Protein AF-X1H4V3-F1 (afdb_monomer)

Secondary structure (DSSP, 8-state):
------EE--S-TTTHHHHHHHHHHHHS---EE--TTS--SSEE-SSSGGGS-HHHHHHHHHHHHHS-SSEEEEEESSEEEEEEE-TTSEEEEEEEEE-HHHHHHHHHHH-TT---------S-SS-SSHHHHHHHHHHHHHHHHHHHHHHHHHHHHTS--EEEEEESSHHHHHTT-S--SEE-TTHHHHHHHHHHHHHHHHS--

Structure (mmCIF, N/CA/C/O backbone):
data_AF-X1H4V3-F1
#
_entry.id   AF-X1H4V3-F1
#
loop_
_atom_site.group_PDB
_atom_site.id
_atom_site.type_symbol
_atom_site.label_atom_id
_atom_site.label_alt_id
_atom_site.label_comp_id
_atom_site.label_asym_id
_atom_site.label_entity_id
_atom_site.label_seq_id
_atom_site.pdbx_PDB_ins_code
_atom_site.Cartn_x
_atom_site.Cartn_y
_atom_site.Cartn_z
_atom_site.occupancy
_atom_site.B_iso_or_equiv
_atom_site.auth_seq_id
_atom_site.auth_comp_id
_atom_site.auth_asym_id
_atom_site.auth_atom_id
_atom_site.pdbx_PDB_model_num
ATOM 1 N N . PRO A 1 1 ? -27.382 17.908 1.097 1.00 53.34 1 PRO A N 1
ATOM 2 C CA . PRO A 1 1 ? -27.072 17.020 2.244 1.00 53.34 1 PRO A CA 1
ATOM 3 C C . PRO A 1 1 ? -26.211 17.756 3.282 1.00 53.34 1 PRO A C 1
ATOM 5 O O . PRO A 1 1 ? -25.171 18.292 2.913 1.00 53.34 1 PRO A O 1
ATOM 8 N N . SER A 1 2 ? -26.652 17.824 4.541 1.00 80.06 2 SER A N 1
ATOM 9 C CA . SER A 1 2 ? -25.813 18.296 5.652 1.00 80.06 2 SER A CA 1
ATOM 10 C C . SER A 1 2 ? -24.746 17.245 5.959 1.00 80.06 2 SER A C 1
ATOM 12 O O . SER A 1 2 ? -25.063 16.059 6.039 1.00 80.06 2 SER A O 1
ATOM 14 N N . MET A 1 3 ? -23.482 17.653 6.085 1.00 81.19 3 MET A N 1
ATOM 15 C CA . MET A 1 3 ? -22.440 16.753 6.583 1.00 81.19 3 MET A CA 1
ATOM 16 C C . MET A 1 3 ? -22.626 16.579 8.094 1.00 81.19 3 MET A C 1
ATOM 18 O O . MET A 1 3 ? -22.838 17.559 8.796 1.00 81.19 3 MET A O 1
ATOM 22 N N . GLU A 1 4 ? -22.575 15.341 8.587 1.00 85.75 4 GLU A N 1
ATOM 23 C CA . GLU A 1 4 ? -22.766 15.027 10.017 1.00 85.75 4 GLU A CA 1
ATOM 24 C C . GLU A 1 4 ? -21.457 14.642 10.718 1.00 85.75 4 GLU A C 1
ATOM 26 O O . GLU A 1 4 ? -21.367 14.683 11.941 1.00 85.75 4 GLU A O 1
ATOM 31 N N . MET A 1 5 ? -20.440 14.234 9.954 1.00 90.69 5 MET A N 1
ATOM 32 C CA . MET A 1 5 ? -19.159 13.775 10.481 1.00 90.69 5 MET A CA 1
ATOM 33 C C . MET A 1 5 ? -18.050 14.026 9.461 1.00 90.69 5 MET A C 1
ATOM 35 O O . MET A 1 5 ? -18.241 13.811 8.262 1.00 90.69 5 MET A O 1
ATOM 39 N N . ALA A 1 6 ? -16.881 14.418 9.960 1.00 93.19 6 ALA A N 1
ATOM 40 C CA . ALA A 1 6 ? -15.636 14.459 9.212 1.00 93.19 6 ALA A CA 1
ATOM 41 C C . ALA A 1 6 ? -14.643 13.466 9.833 1.00 93.19 6 ALA A C 1
ATOM 43 O O . ALA A 1 6 ? -14.615 13.274 11.048 1.00 93.19 6 ALA A O 1
ATOM 44 N N . ILE A 1 7 ? -13.842 12.812 8.998 1.00 95.75 7 ILE A N 1
ATOM 45 C CA . ILE A 1 7 ? -12.790 11.888 9.427 1.00 95.75 7 ILE A CA 1
ATOM 46 C C . ILE A 1 7 ? -11.533 12.167 8.605 1.00 95.75 7 ILE A C 1
ATOM 48 O O . ILE A 1 7 ? -11.621 12.411 7.401 1.00 95.75 7 ILE A O 1
ATOM 52 N N . LEU A 1 8 ? -10.375 12.151 9.256 1.00 94.06 8 LEU A N 1
ATOM 53 C CA . LEU A 1 8 ? -9.085 12.475 8.664 1.00 94.06 8 LEU A CA 1
ATOM 54 C C . LEU A 1 8 ? -8.094 11.340 8.923 1.00 94.06 8 LEU A C 1
ATOM 56 O O . LEU A 1 8 ? -7.959 10.860 10.044 1.00 94.06 8 LEU A O 1
ATOM 60 N N . CYS A 1 9 ? -7.361 10.950 7.885 1.00 93.56 9 CYS A N 1
ATOM 61 C CA . CYS A 1 9 ? -6.213 10.057 7.973 1.00 93.56 9 CYS A CA 1
ATOM 62 C C . CYS A 1 9 ? -4.998 10.799 7.421 1.00 93.56 9 CYS A C 1
ATOM 64 O O . CYS A 1 9 ? -5.062 11.335 6.316 1.00 93.56 9 CYS A O 1
ATOM 66 N N . SER A 1 10 ? -3.912 10.869 8.191 1.00 90.75 10 SER A N 1
ATOM 67 C CA . SER A 1 10 ? -2.718 11.626 7.813 1.00 90.75 10 SER A CA 1
ATOM 68 C C . SER A 1 10 ? -1.456 10.954 8.334 1.00 90.75 10 SER A C 1
ATOM 70 O O . SER A 1 10 ? -1.370 10.601 9.507 1.00 90.75 10 SER A O 1
ATOM 72 N N . VAL A 1 11 ? -0.457 10.855 7.460 1.00 88.88 11 VAL A N 1
ATOM 73 C CA . VAL A 1 11 ? 0.917 10.433 7.778 1.00 88.88 11 VAL A CA 1
ATOM 74 C C . VAL A 1 11 ? 1.876 11.630 7.882 1.00 88.88 11 VAL A C 1
ATOM 76 O O . VAL A 1 11 ? 3.088 11.450 7.963 1.00 88.88 11 VAL A O 1
ATOM 79 N N . VAL A 1 12 ? 1.358 12.870 7.871 1.00 90.75 12 VAL A N 1
ATOM 80 C CA . VAL A 1 12 ? 2.155 14.112 7.899 1.00 90.75 12 VAL A CA 1
ATOM 81 C C . VAL A 1 12 ? 1.820 14.931 9.155 1.00 90.75 12 VAL A C 1
ATOM 83 O O . VAL A 1 12 ? 1.003 15.854 9.089 1.00 90.75 12 VAL A O 1
ATOM 86 N N . PRO A 1 13 ? 2.467 14.657 10.310 1.00 87.25 13 PRO A N 1
ATOM 87 C CA . PRO A 1 13 ? 2.082 15.233 11.603 1.00 87.25 13 PRO A CA 1
ATOM 88 C C . PRO A 1 13 ? 2.059 16.762 11.641 1.00 87.25 13 PRO A C 1
ATOM 90 O O . PRO A 1 13 ? 1.218 17.347 12.311 1.00 87.25 13 PRO A O 1
ATOM 93 N N . ARG A 1 14 ? 2.959 17.418 10.898 1.00 91.75 14 ARG A N 1
ATOM 94 C CA . ARG A 1 14 ? 3.058 18.885 10.873 1.00 91.75 14 ARG A CA 1
ATOM 95 C C . ARG A 1 14 ? 1.869 19.570 10.198 1.00 91.75 14 ARG A C 1
ATOM 97 O O . ARG A 1 14 ? 1.596 20.716 10.521 1.00 91.75 14 ARG A O 1
ATOM 104 N N . LEU A 1 15 ? 1.195 18.899 9.261 1.00 92.69 15 LEU A N 1
ATOM 105 C CA . LEU A 1 15 ? 0.061 19.473 8.527 1.00 92.69 15 LEU A CA 1
ATOM 106 C C . LEU A 1 15 ? -1.291 19.054 9.108 1.00 92.69 15 LEU A C 1
ATOM 108 O O . LEU A 1 15 ? -2.284 19.737 8.872 1.00 92.69 15 LEU A O 1
ATOM 112 N N . THR A 1 16 ? -1.340 17.962 9.875 1.00 94.12 16 THR A N 1
ATOM 113 C CA . THR A 1 16 ? -2.589 17.440 10.444 1.00 94.12 16 THR A CA 1
ATOM 114 C C . THR A 1 16 ? -3.373 18.488 11.250 1.00 94.12 16 THR A C 1
ATOM 116 O O . THR A 1 16 ? -4.559 18.628 10.963 1.00 94.12 16 THR A O 1
ATOM 119 N N . PRO A 1 17 ? -2.777 19.274 12.178 1.00 95.12 17 PRO A N 1
ATOM 120 C CA . PRO A 1 17 ? -3.528 20.280 12.936 1.00 95.12 17 PRO A CA 1
ATOM 121 C C . PRO A 1 17 ? -4.135 21.363 12.040 1.00 95.12 17 PRO A C 1
ATOM 123 O O . PRO A 1 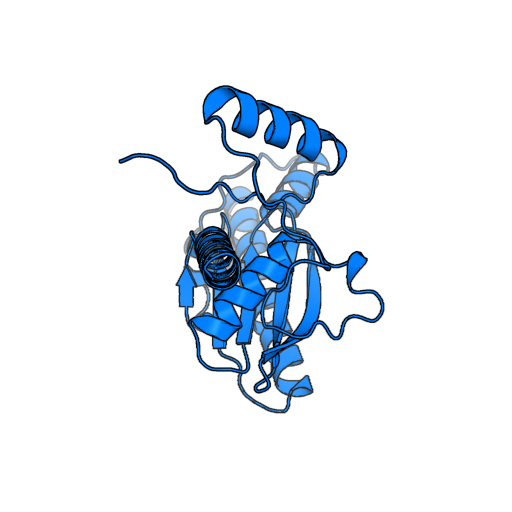17 ? -5.316 21.665 12.161 1.00 95.12 17 PRO A O 1
ATOM 126 N N . THR A 1 18 ? -3.362 21.874 11.077 1.00 96.50 18 THR A N 1
ATOM 127 C CA . THR A 1 18 ? -3.819 22.902 10.130 1.00 96.50 18 THR A CA 1
ATOM 128 C C . THR A 1 18 ? -4.991 22.415 9.281 1.00 96.50 18 THR A C 1
ATOM 130 O O . THR A 1 18 ? -5.957 23.146 9.077 1.00 96.50 18 THR A O 1
ATOM 133 N N . VAL A 1 19 ? -4.936 21.169 8.798 1.00 95.56 19 VAL A N 1
ATOM 134 C CA . VAL A 1 19 ? -6.043 20.576 8.035 1.00 95.56 19 VAL A CA 1
ATOM 135 C C . VAL A 1 19 ? -7.261 20.366 8.933 1.00 95.56 19 VAL A C 1
ATOM 137 O O . VAL A 1 19 ? -8.373 20.685 8.517 1.00 95.56 19 VAL A O 1
ATOM 140 N N . SER A 1 20 ? -7.074 19.883 10.164 1.00 95.31 20 SER A N 1
ATOM 141 C CA . SER A 1 20 ? -8.174 19.707 11.114 1.00 95.31 20 SER A CA 1
ATOM 142 C C . SER A 1 20 ? -8.873 21.025 11.448 1.00 95.31 20 SER A C 1
ATOM 144 O O . SER A 1 20 ? -10.098 21.089 11.397 1.00 95.31 20 SER A O 1
ATOM 146 N N . GLU A 1 21 ? -8.115 22.088 11.720 1.00 96.56 21 GLU A N 1
ATOM 147 C CA . GLU A 1 21 ? -8.655 23.431 11.965 1.00 96.56 21 GLU A CA 1
ATOM 148 C C . GLU A 1 21 ? -9.433 23.959 10.758 1.00 96.56 21 GLU A C 1
ATOM 150 O O . GLU A 1 21 ? -10.535 24.484 10.916 1.00 96.56 21 GLU A O 1
ATOM 155 N N . ALA A 1 22 ? -8.904 23.774 9.544 1.00 96.19 22 ALA A N 1
ATOM 156 C CA . ALA A 1 22 ? -9.591 24.175 8.323 1.00 96.19 22 ALA A CA 1
ATOM 157 C C . ALA A 1 22 ? -10.921 23.426 8.140 1.00 96.19 22 ALA A C 1
ATOM 159 O O . ALA A 1 22 ? -11.931 24.044 7.810 1.00 96.19 22 ALA A O 1
ATOM 160 N N . VAL A 1 23 ? -10.949 22.114 8.395 1.00 94.69 23 VAL A N 1
ATOM 161 C CA . VAL A 1 23 ? -12.180 21.309 8.340 1.00 94.69 23 VAL A CA 1
ATOM 162 C C . VAL A 1 23 ? -13.205 21.814 9.355 1.00 94.69 23 VAL A C 1
ATOM 164 O O . VAL A 1 23 ? -14.355 22.053 8.981 1.00 94.69 23 VAL A O 1
ATOM 167 N N . THR A 1 24 ? -12.789 22.056 10.600 1.00 95.38 24 THR A N 1
ATOM 168 C CA . THR A 1 24 ? -13.659 22.618 11.641 1.00 95.38 24 THR A CA 1
ATOM 169 C C . THR A 1 24 ? -14.190 23.994 11.247 1.00 95.38 24 THR A C 1
ATOM 171 O O . THR A 1 24 ? -15.379 24.255 11.403 1.00 95.38 24 THR A O 1
ATOM 174 N N . HIS A 1 25 ? -13.349 24.869 10.693 1.00 95.81 25 HIS A N 1
ATOM 175 C CA . HIS A 1 25 ? -13.747 26.221 10.303 1.00 95.81 25 HIS A CA 1
ATOM 176 C C . HIS A 1 25 ? -14.718 26.240 9.112 1.00 95.81 25 HIS A C 1
ATOM 178 O O . HIS A 1 25 ? -15.671 27.013 9.107 1.00 95.81 25 HIS A O 1
ATOM 184 N N . ILE A 1 26 ? -14.492 25.384 8.111 1.00 94.50 26 ILE A N 1
ATOM 185 C CA . ILE A 1 26 ? -15.287 25.347 6.874 1.00 94.50 26 ILE A CA 1
ATOM 186 C C . ILE A 1 26 ? -16.611 24.602 7.080 1.00 94.50 26 ILE A C 1
ATOM 188 O O . ILE A 1 26 ? -17.636 25.014 6.540 1.00 94.50 26 ILE A O 1
ATOM 192 N N . LEU A 1 27 ? -16.593 23.491 7.822 1.00 92.44 27 LEU A N 1
ATOM 193 C CA . LEU A 1 27 ? -17.753 22.605 7.966 1.00 92.44 27 LEU A CA 1
ATOM 194 C C . LEU A 1 27 ? -18.489 22.772 9.298 1.00 92.44 27 LEU A C 1
ATOM 196 O O . LEU A 1 27 ? -19.609 22.282 9.421 1.00 92.44 27 LEU A O 1
ATOM 200 N N . GLY A 1 28 ? -17.880 23.417 10.297 1.00 93.06 28 GLY A N 1
ATOM 201 C CA . GLY A 1 28 ? -18.407 23.458 11.664 1.00 93.06 28 GLY A CA 1
ATOM 202 C C . GLY A 1 28 ? -18.347 22.105 12.382 1.00 93.06 28 GLY A C 1
ATOM 203 O O . GLY A 1 28 ? -19.073 21.901 13.351 1.00 93.06 28 GLY A O 1
ATOM 204 N N . ILE A 1 29 ? -17.528 21.165 11.894 1.00 92.75 29 ILE A N 1
ATOM 205 C CA . ILE A 1 29 ? -17.432 19.786 12.394 1.00 92.75 29 ILE A CA 1
ATOM 206 C C . ILE A 1 29 ? -15.982 19.495 12.752 1.00 92.75 29 ILE A C 1
ATOM 208 O O . ILE A 1 29 ? -15.109 19.586 11.891 1.00 92.75 29 ILE A O 1
ATOM 212 N N . GLU A 1 30 ? -15.738 19.083 13.993 1.00 93.12 30 GLU A N 1
ATOM 213 C CA . GLU A 1 30 ? -14.422 18.601 14.405 1.00 93.12 30 GLU A CA 1
ATOM 214 C C . GLU A 1 30 ? -14.144 17.226 13.767 1.00 93.12 30 GLU A C 1
ATOM 216 O O . GLU A 1 30 ? -14.922 16.284 13.970 1.00 93.12 30 GLU A O 1
ATOM 221 N N . PRO A 1 31 ? -13.078 17.077 12.959 1.00 94.75 31 PRO A N 1
ATOM 222 C CA . PRO A 1 31 ? -12.790 15.808 12.317 1.00 94.75 31 PRO A CA 1
ATOM 223 C C . PRO A 1 31 ? -12.223 14.793 13.307 1.00 94.75 31 PRO A C 1
ATOM 225 O O . PRO A 1 31 ? -11.284 15.073 14.051 1.00 94.75 31 PRO A O 1
ATOM 228 N N . LEU A 1 32 ? -12.707 13.555 13.224 1.00 94.12 32 LEU A N 1
ATOM 229 C CA . LEU A 1 32 ? -12.050 12.422 13.864 1.00 94.12 32 LEU A CA 1
ATOM 230 C C . LEU A 1 32 ? -10.713 12.150 13.160 1.00 94.12 32 LEU A C 1
ATOM 232 O O . LEU A 1 32 ? -10.695 11.680 12.023 1.00 94.12 32 LEU A O 1
ATOM 236 N N . VAL A 1 33 ? -9.591 12.405 13.831 1.00 94.88 33 VAL A N 1
ATOM 237 C CA . VAL A 1 33 ? -8.260 12.058 13.312 1.00 94.88 33 VAL A CA 1
ATOM 238 C C . VAL A 1 33 ? -7.930 10.611 13.671 1.00 94.88 33 VAL A C 1
ATOM 240 O O . VAL A 1 33 ? -7.764 10.276 14.844 1.00 94.88 33 VAL A O 1
ATOM 243 N N . VAL A 1 34 ? -7.817 9.752 12.658 1.00 93.81 34 VAL A N 1
ATOM 244 C CA . VAL A 1 34 ? -7.508 8.329 12.834 1.00 93.81 34 VAL A CA 1
ATOM 245 C C . VAL A 1 34 ? -6.073 8.149 13.327 1.00 93.81 34 VAL A C 1
ATOM 247 O O . VAL A 1 34 ? -5.130 8.710 12.773 1.00 93.81 34 VAL A O 1
ATOM 250 N N . ASN A 1 35 ? -5.914 7.336 14.367 1.00 89.06 35 ASN A N 1
ATOM 251 C CA . ASN A 1 35 ? -4.635 6.948 14.963 1.00 89.06 35 ASN A CA 1
ATOM 252 C C . ASN A 1 35 ? -4.757 5.571 15.642 1.00 89.06 35 ASN A C 1
ATOM 254 O O . ASN A 1 35 ? -5.855 5.026 15.734 1.00 89.06 35 ASN A O 1
ATOM 258 N N . HIS A 1 36 ? -3.658 5.029 16.171 1.00 84.88 36 HIS A N 1
ATOM 259 C CA . HIS A 1 36 ? -3.618 3.710 16.822 1.00 84.88 36 HIS A CA 1
ATOM 260 C C . HIS A 1 36 ? -4.576 3.535 18.023 1.00 84.88 36 HIS A C 1
ATOM 262 O O . HIS A 1 36 ? -4.916 2.405 18.353 1.00 84.88 36 HIS A O 1
ATOM 268 N N . ASN A 1 37 ? -5.047 4.620 18.655 1.00 86.94 37 ASN A N 1
ATOM 269 C CA . ASN A 1 37 ? -6.027 4.580 19.754 1.00 86.94 37 ASN A CA 1
ATOM 270 C C . ASN A 1 37 ? -7.484 4.632 19.270 1.00 86.94 37 ASN A C 1
ATOM 272 O O . ASN A 1 37 ? -8.415 4.519 20.068 1.00 86.94 37 ASN A O 1
ATOM 276 N N . THR A 1 38 ? -7.711 4.832 17.971 1.00 89.88 38 THR A N 1
ATOM 277 C CA . THR A 1 38 ? -9.057 4.793 17.395 1.00 89.88 38 THR A CA 1
ATOM 278 C C . THR A 1 38 ? -9.597 3.367 17.489 1.00 89.88 38 THR A C 1
ATOM 280 O O . THR A 1 38 ? -8.901 2.419 17.135 1.00 89.88 38 THR A O 1
ATOM 283 N N . ASP A 1 39 ? -10.849 3.179 17.920 1.00 88.88 39 ASP A N 1
ATOM 284 C CA . ASP A 1 39 ? -11.471 1.850 17.873 1.00 88.88 39 ASP A CA 1
ATOM 285 C C . ASP A 1 39 ? -11.761 1.455 16.421 1.00 88.88 39 ASP A C 1
ATOM 287 O O . ASP A 1 39 ? -12.824 1.734 15.859 1.00 88.88 39 ASP A O 1
ATOM 291 N N . MET A 1 40 ? -10.794 0.771 15.826 1.00 89.31 40 MET A N 1
ATOM 292 C CA . MET A 1 40 ? -10.833 0.296 14.450 1.00 89.31 40 MET A CA 1
ATOM 293 C C . MET A 1 40 ? -11.559 -1.045 14.299 1.00 89.31 40 MET A C 1
ATOM 295 O O . MET A 1 40 ? -11.916 -1.438 13.192 1.00 89.31 40 MET A O 1
ATOM 299 N N . GLY A 1 41 ? -11.845 -1.742 15.405 1.00 88.31 41 GLY A N 1
ATOM 300 C CA . GLY A 1 41 ? -12.489 -3.057 15.377 1.00 88.31 41 GLY A CA 1
ATOM 301 C C . GLY A 1 41 ? -11.611 -4.182 14.822 1.00 88.31 41 GLY A C 1
ATOM 302 O O . GLY A 1 41 ? -12.145 -5.242 14.506 1.00 88.31 41 GLY A O 1
ATOM 303 N N . ILE A 1 42 ? -10.304 -3.941 14.722 1.00 93.06 42 ILE A N 1
ATOM 304 C CA . ILE A 1 42 ? -9.260 -4.925 14.434 1.00 93.06 42 ILE A CA 1
ATOM 305 C C . ILE A 1 42 ? -8.192 -4.823 15.522 1.00 93.06 42 ILE A C 1
ATOM 307 O O . ILE A 1 42 ? -7.994 -3.750 16.099 1.00 93.06 42 ILE A O 1
ATOM 311 N N . LYS A 1 43 ? -7.513 -5.930 15.814 1.00 94.50 43 LYS A N 1
ATOM 312 C CA . LYS A 1 43 ? -6.376 -5.947 16.742 1.00 94.50 43 LYS A CA 1
ATOM 313 C C . LYS A 1 43 ? -5.089 -5.692 15.961 1.00 94.50 43 LYS A C 1
ATOM 315 O O . LYS A 1 43 ? -4.938 -6.222 14.867 1.00 94.50 43 LYS A O 1
ATOM 320 N N . VAL A 1 44 ? -4.176 -4.896 16.507 1.00 96.00 44 VAL A N 1
ATOM 321 C CA . VAL A 1 44 ? -2.879 -4.583 15.884 1.00 96.00 44 VAL A CA 1
ATOM 322 C C . VAL A 1 44 ? -1.797 -5.367 16.619 1.00 96.00 44 VAL A C 1
ATOM 324 O O . VAL A 1 44 ? -1.620 -5.157 17.815 1.00 96.00 44 VAL A O 1
ATOM 327 N N . LEU A 1 45 ? -1.116 -6.284 15.925 1.00 95.56 45 LEU A N 1
ATOM 328 C CA . LEU A 1 45 ? -0.066 -7.146 16.493 1.00 95.56 45 LEU A CA 1
ATOM 329 C C . LEU A 1 45 ? 1.356 -6.635 16.237 1.00 95.56 45 LEU A C 1
ATOM 331 O O . LEU A 1 45 ? 2.319 -7.350 16.483 1.00 95.56 45 LEU A O 1
ATOM 335 N N . TYR A 1 46 ? 1.492 -5.404 15.747 1.00 92.94 46 TYR A N 1
ATOM 336 C CA . TYR A 1 46 ? 2.785 -4.729 15.677 1.00 92.94 46 TYR A CA 1
ATOM 337 C C . TYR A 1 46 ? 3.354 -4.542 17.089 1.00 92.94 46 TYR A C 1
ATOM 339 O O . TYR A 1 46 ? 2.605 -4.139 17.981 1.00 92.94 46 TYR A O 1
ATOM 347 N N . ASP A 1 47 ? 4.661 -4.754 17.274 1.00 93.56 47 ASP A N 1
ATOM 348 C CA . ASP A 1 47 ? 5.330 -4.594 18.579 1.00 93.56 47 ASP A CA 1
ATOM 349 C C . ASP A 1 47 ? 5.059 -3.217 19.197 1.00 93.56 47 ASP A C 1
ATOM 351 O O . ASP A 1 47 ? 4.775 -3.093 20.390 1.00 93.56 47 ASP A O 1
ATOM 355 N N . ASN A 1 48 ? 5.085 -2.179 18.357 1.00 93.38 48 ASN A N 1
ATOM 356 C CA . ASN A 1 48 ? 4.655 -0.837 18.711 1.00 93.38 48 ASN A CA 1
ATOM 357 C C . ASN A 1 48 ? 3.533 -0.363 17.768 1.00 93.38 48 ASN A C 1
ATOM 359 O O . ASN A 1 48 ? 3.812 0.157 16.683 1.00 93.38 48 ASN A O 1
ATOM 363 N N . PRO A 1 49 ? 2.251 -0.476 18.169 1.00 91.94 49 PRO A N 1
ATOM 364 C CA . PRO A 1 49 ? 1.119 -0.072 17.331 1.00 91.94 49 PRO A CA 1
ATOM 365 C C . PRO A 1 49 ? 1.140 1.402 16.905 1.00 91.94 49 PRO A C 1
ATOM 367 O O . PRO A 1 49 ? 0.542 1.754 15.890 1.00 91.94 49 PRO A O 1
ATOM 370 N N . SER A 1 50 ? 1.819 2.271 17.664 1.00 91.56 50 SER A N 1
ATOM 371 C CA . SER A 1 50 ? 1.900 3.705 17.364 1.00 91.56 50 SER A CA 1
ATOM 372 C C . SER A 1 50 ? 2.776 4.044 16.156 1.00 91.56 50 SER A C 1
ATOM 374 O O . SER A 1 50 ? 2.620 5.123 15.587 1.00 91.56 50 SER A O 1
ATOM 376 N N . GLU A 1 51 ? 3.650 3.124 15.738 1.00 93.00 51 GLU A N 1
ATOM 377 C CA . GLU A 1 51 ? 4.530 3.286 14.574 1.00 93.00 51 GLU A CA 1
ATOM 378 C C . GLU A 1 51 ? 3.839 2.955 13.250 1.00 93.00 51 GLU A C 1
ATOM 380 O O . GLU A 1 51 ? 4.353 3.276 12.176 1.00 93.00 51 GLU A O 1
ATOM 385 N N . VAL A 1 52 ? 2.668 2.317 13.298 1.00 94.19 52 VAL A N 1
ATOM 386 C CA . VAL A 1 52 ? 1.936 1.976 12.083 1.00 94.19 52 VAL A CA 1
ATOM 387 C C . VAL A 1 52 ? 1.280 3.233 11.512 1.00 94.19 52 VAL A C 1
ATOM 389 O O . VAL A 1 52 ? 0.527 3.931 12.195 1.00 94.19 52 VAL A O 1
ATOM 392 N N . GLY A 1 53 ? 1.541 3.497 10.229 1.00 94.00 53 GLY A N 1
ATOM 393 C CA . GLY A 1 53 ? 0.878 4.561 9.478 1.00 94.00 53 GLY A CA 1
ATOM 394 C C . GLY A 1 53 ? -0.652 4.446 9.573 1.00 94.00 53 GLY A C 1
ATOM 395 O O . GLY A 1 53 ? -1.189 3.350 9.377 1.00 94.00 53 GLY A O 1
ATOM 396 N N . PRO A 1 54 ? -1.384 5.539 9.868 1.00 93.44 54 PRO A N 1
ATOM 397 C CA . PRO A 1 54 ? -2.842 5.490 9.956 1.00 93.44 54 PRO A CA 1
ATOM 398 C C . PRO A 1 54 ? -3.521 4.999 8.672 1.00 93.44 54 PRO A C 1
ATOM 400 O O . PRO A 1 54 ? -4.547 4.334 8.746 1.00 93.44 54 PRO A O 1
ATOM 403 N N . ASP A 1 55 ? -2.939 5.277 7.508 1.00 95.12 55 ASP A N 1
ATOM 404 C CA . ASP A 1 55 ? -3.404 4.825 6.193 1.00 95.12 55 ASP A CA 1
ATOM 405 C C . ASP A 1 55 ? -3.357 3.299 6.050 1.00 95.12 55 ASP A C 1
ATOM 407 O O . ASP A 1 55 ? -4.338 2.690 5.619 1.00 95.12 55 ASP A O 1
ATOM 411 N N . ARG A 1 56 ? -2.273 2.673 6.513 1.00 97.19 56 ARG A N 1
ATOM 412 C CA . ARG A 1 56 ? -2.117 1.211 6.564 1.00 97.19 56 ARG A CA 1
ATOM 413 C C . ARG A 1 56 ? -3.176 0.568 7.455 1.00 97.19 56 ARG A C 1
ATOM 415 O O . ARG A 1 56 ? -3.829 -0.399 7.064 1.00 97.19 56 ARG A O 1
ATOM 422 N N . LEU A 1 57 ? -3.424 1.149 8.630 1.00 96.69 57 LEU A N 1
ATOM 423 C CA . LEU A 1 57 ? -4.466 0.666 9.541 1.00 96.69 57 LEU A CA 1
ATOM 424 C C . LEU A 1 57 ? -5.874 0.825 8.943 1.00 96.69 57 LEU A C 1
ATOM 426 O O . LEU A 1 57 ? -6.699 -0.084 9.025 1.00 96.69 57 LEU A O 1
ATOM 430 N N . VAL A 1 58 ? -6.148 1.956 8.292 1.00 97.56 58 VAL A N 1
ATOM 431 C CA . VAL A 1 58 ? -7.410 2.219 7.587 1.00 97.56 58 VAL A CA 1
ATOM 432 C C . VAL A 1 58 ? -7.642 1.206 6.461 1.00 97.56 58 VAL A C 1
ATOM 434 O O . VAL A 1 58 ? -8.745 0.665 6.337 1.00 97.56 58 VAL A O 1
ATOM 437 N N . ASN A 1 59 ? -6.610 0.919 5.665 1.00 98.12 59 ASN A N 1
ATOM 438 C CA . ASN A 1 59 ? -6.642 -0.099 4.619 1.00 98.12 59 ASN A CA 1
ATOM 439 C C . ASN A 1 59 ? -6.906 -1.495 5.214 1.00 98.12 59 ASN A C 1
ATOM 441 O O . ASN A 1 59 ? -7.760 -2.230 4.714 1.00 98.12 59 ASN A O 1
ATOM 445 N N . ALA A 1 60 ? -6.264 -1.840 6.333 1.00 97.75 60 ALA A N 1
ATOM 446 C CA . ALA A 1 60 ? -6.493 -3.107 7.025 1.00 97.75 60 ALA A CA 1
ATOM 447 C C . ALA A 1 60 ? -7.938 -3.258 7.533 1.00 97.75 60 ALA A C 1
ATOM 449 O O . ALA A 1 60 ? -8.535 -4.328 7.397 1.00 97.75 60 ALA A O 1
ATOM 450 N N . VAL A 1 61 ? -8.545 -2.182 8.048 1.00 97.75 61 VAL A N 1
ATOM 451 C CA . VAL A 1 61 ? -9.967 -2.177 8.437 1.00 97.75 61 VAL A CA 1
ATOM 452 C C . VAL A 1 61 ? -10.870 -2.440 7.235 1.00 97.75 61 VAL A C 1
ATOM 454 O O . VAL A 1 61 ? -11.827 -3.214 7.341 1.00 97.75 61 VAL A O 1
ATOM 457 N N . ALA A 1 62 ? -10.584 -1.813 6.090 1.00 98.25 62 ALA A N 1
ATOM 458 C CA . ALA A 1 62 ? -11.338 -2.050 4.864 1.00 98.25 62 ALA A CA 1
ATOM 459 C C . ALA A 1 62 ? -11.229 -3.517 4.422 1.00 98.25 62 ALA A C 1
ATOM 461 O O . ALA A 1 62 ? -12.256 -4.149 4.171 1.00 98.25 62 ALA A O 1
ATOM 462 N N . ALA A 1 63 ? -10.020 -4.084 4.421 1.00 98.44 63 ALA A N 1
ATOM 463 C CA . ALA A 1 63 ? -9.781 -5.483 4.072 1.00 98.44 63 ALA A CA 1
ATOM 464 C C . ALA A 1 63 ? -10.540 -6.445 4.989 1.00 98.44 63 ALA A C 1
ATOM 466 O O . ALA A 1 63 ? -11.339 -7.249 4.508 1.00 98.44 63 ALA A O 1
ATOM 467 N N . ALA A 1 64 ? -10.389 -6.284 6.308 1.00 98.06 64 ALA A N 1
ATOM 468 C CA . ALA A 1 64 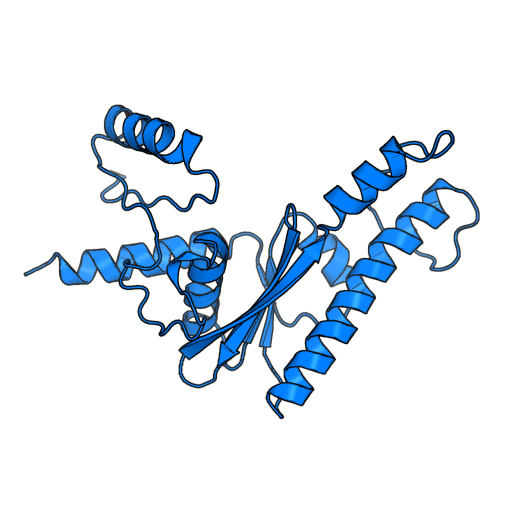? -11.051 -7.116 7.311 1.00 98.06 64 ALA A CA 1
ATOM 469 C C . ALA A 1 64 ? -12.585 -7.069 7.235 1.00 98.06 64 ALA A C 1
ATOM 471 O O . ALA A 1 64 ? -13.269 -7.996 7.684 1.00 98.06 64 ALA A O 1
ATOM 472 N N . LYS A 1 65 ? -13.143 -5.974 6.706 1.00 97.75 65 LYS A N 1
ATOM 473 C CA . LYS A 1 65 ? -14.588 -5.766 6.617 1.00 97.75 65 LYS A CA 1
ATOM 474 C C . LYS A 1 65 ? -15.194 -6.204 5.286 1.00 97.75 65 LYS A C 1
ATOM 476 O O . LYS A 1 65 ? -16.348 -6.635 5.291 1.00 97.75 65 LYS A O 1
ATOM 481 N N . LEU A 1 66 ? -14.483 -6.012 4.177 1.00 98.19 66 LEU A N 1
ATOM 482 C CA . LEU A 1 66 ? -15.043 -6.096 2.824 1.00 98.19 66 LEU A CA 1
ATOM 483 C C . LEU A 1 66 ? -14.639 -7.362 2.063 1.00 98.19 66 LEU A C 1
ATOM 485 O O . LEU A 1 66 ? -15.302 -7.691 1.080 1.00 98.19 66 L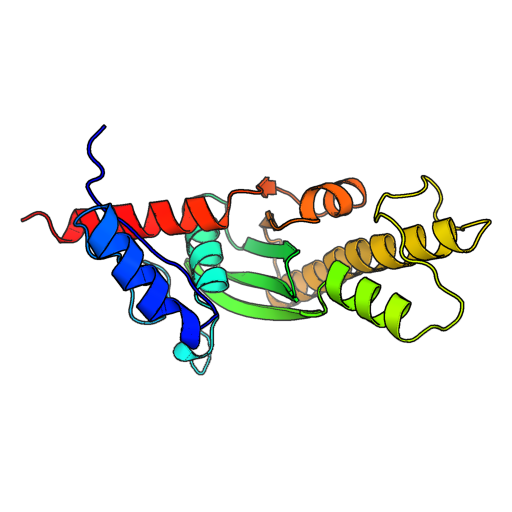EU A O 1
ATOM 489 N N . HIS A 1 67 ? -13.596 -8.072 2.502 1.00 98.31 67 HIS A N 1
ATOM 490 C CA . HIS A 1 67 ? -13.003 -9.173 1.742 1.00 98.31 67 HIS A CA 1
ATOM 491 C C . HIS A 1 67 ? -12.798 -10.446 2.581 1.00 98.31 67 HIS A C 1
ATOM 493 O O . HIS A 1 67 ? -12.772 -10.377 3.814 1.00 98.31 67 HIS A O 1
ATOM 499 N N . PRO A 1 68 ? -12.666 -11.624 1.936 1.00 98.12 68 PRO A N 1
ATOM 500 C CA . PRO A 1 68 ? -12.259 -12.853 2.612 1.00 98.12 68 PRO A CA 1
ATOM 501 C C . PRO A 1 68 ? -10.855 -12.735 3.217 1.00 98.12 68 PRO A C 1
ATOM 503 O O . PRO A 1 68 ? -9.974 -12.113 2.624 1.00 98.12 68 PRO A O 1
ATOM 506 N N . LEU A 1 69 ? -10.655 -13.375 4.371 1.00 98.31 69 LEU A N 1
ATOM 507 C CA . LEU A 1 69 ? -9.389 -13.388 5.109 1.00 98.31 69 LEU A CA 1
ATOM 508 C C . LEU A 1 69 ? -8.714 -14.777 5.054 1.00 98.31 69 LEU A C 1
ATOM 510 O O . LEU A 1 69 ? -9.439 -15.776 4.947 1.00 98.31 69 LEU A O 1
ATOM 514 N N . PRO A 1 70 ? -7.372 -14.860 5.154 1.00 98.62 70 PRO A N 1
ATOM 515 C CA . PRO A 1 70 ? -6.445 -13.737 5.324 1.00 98.62 70 PRO A CA 1
ATOM 516 C C . PRO A 1 70 ? -6.348 -12.869 4.062 1.00 98.62 70 PRO A C 1
ATOM 518 O O . PRO A 1 70 ? -6.733 -13.288 2.968 1.00 98.62 70 PRO A O 1
ATOM 521 N N . ALA A 1 71 ? -5.884 -11.633 4.221 1.00 98.81 71 ALA A N 1
ATOM 522 C CA . ALA A 1 71 ? -5.763 -10.680 3.125 1.00 98.81 71 ALA A CA 1
ATOM 523 C C . ALA A 1 71 ? -4.426 -9.940 3.167 1.00 98.81 71 ALA A C 1
ATOM 525 O O . ALA A 1 71 ? -3.865 -9.712 4.238 1.00 98.81 71 ALA A O 1
ATOM 526 N N . ILE A 1 72 ? -3.953 -9.546 1.988 1.00 98.88 72 ILE A N 1
ATOM 527 C CA . ILE A 1 72 ? -2.782 -8.696 1.794 1.00 98.88 72 ILE A CA 1
ATOM 528 C C . ILE A 1 72 ? -3.240 -7.467 1.012 1.00 98.88 72 ILE A C 1
ATOM 530 O O . ILE A 1 72 ? -3.720 -7.593 -0.116 1.00 98.88 72 ILE A O 1
ATOM 534 N N . VAL A 1 73 ? -3.104 -6.280 1.597 1.00 98.81 73 VAL A N 1
ATOM 535 C CA . VAL A 1 73 ? -3.362 -5.019 0.892 1.00 98.81 73 VAL A CA 1
ATOM 536 C C . VAL A 1 73 ? -2.045 -4.466 0.377 1.00 98.81 73 VAL A C 1
ATOM 538 O O . VAL A 1 73 ? -1.137 -4.219 1.162 1.00 98.81 73 VAL A O 1
ATOM 541 N N . VAL A 1 74 ? -1.950 -4.266 -0.933 1.00 98.75 74 VAL A N 1
ATOM 542 C CA . VAL A 1 74 ? -0.800 -3.662 -1.598 1.00 98.75 74 VAL A CA 1
ATOM 543 C C . VAL A 1 74 ? -1.141 -2.235 -2.010 1.00 98.75 74 VAL A C 1
ATOM 545 O O . VAL A 1 74 ? -1.988 -2.029 -2.882 1.00 98.75 74 VAL A O 1
ATOM 548 N N . ASP A 1 75 ? -0.503 -1.244 -1.390 1.00 98.44 75 ASP A N 1
ATOM 549 C CA . ASP A 1 75 ? -0.705 0.172 -1.721 1.00 98.44 75 ASP A CA 1
ATOM 550 C C . ASP A 1 75 ? 0.472 0.701 -2.543 1.00 98.44 75 ASP A C 1
ATOM 552 O O . ASP A 1 75 ? 1.597 0.778 -2.053 1.00 98.44 75 ASP A O 1
ATOM 556 N N . PHE A 1 76 ? 0.218 1.057 -3.802 1.00 97.75 76 PHE A N 1
ATOM 557 C CA . PHE A 1 76 ? 1.186 1.671 -4.709 1.00 97.75 76 PHE A CA 1
ATOM 558 C C . PHE A 1 76 ? 1.163 3.201 -4.579 1.00 97.75 76 PHE A C 1
ATOM 560 O O . PHE A 1 76 ? 0.694 3.909 -5.482 1.00 97.75 76 PHE A O 1
ATOM 567 N N . GLY A 1 77 ? 1.659 3.700 -3.447 1.00 94.69 77 GLY A N 1
ATOM 568 C CA . GLY A 1 77 ? 1.846 5.123 -3.165 1.00 94.69 77 GLY A CA 1
ATOM 569 C C . GLY A 1 77 ? 3.313 5.559 -3.243 1.00 94.69 77 GLY A C 1
ATOM 570 O O . GLY A 1 77 ? 4.129 4.982 -3.964 1.00 94.69 77 GLY A O 1
ATOM 571 N N . THR A 1 78 ? 3.668 6.580 -2.454 1.00 94.12 78 THR A N 1
ATOM 572 C CA . THR A 1 78 ? 5.062 7.045 -2.280 1.00 94.12 78 THR A CA 1
ATOM 573 C C . THR A 1 78 ? 5.991 5.921 -1.804 1.00 94.12 78 THR A C 1
ATOM 575 O O . THR A 1 78 ? 7.161 5.854 -2.172 1.00 94.12 78 THR A O 1
ATOM 578 N N . ALA A 1 79 ? 5.462 5.014 -0.988 1.00 96.81 79 ALA A N 1
ATOM 579 C CA . ALA A 1 79 ? 6.044 3.709 -0.727 1.00 96.81 79 ALA A CA 1
ATOM 580 C C . ALA A 1 79 ? 5.103 2.642 -1.291 1.00 96.81 79 ALA A C 1
ATOM 582 O O . ALA A 1 79 ? 3.900 2.880 -1.393 1.00 96.81 79 ALA A O 1
ATOM 583 N N . THR A 1 80 ? 5.649 1.473 -1.621 1.00 98.25 80 THR A N 1
ATOM 584 C CA . THR A 1 80 ? 4.824 0.290 -1.878 1.00 98.25 80 THR A CA 1
ATOM 585 C C . THR A 1 80 ? 4.689 -0.472 -0.567 1.00 98.25 80 THR A C 1
ATOM 587 O O . THR A 1 80 ? 5.691 -0.992 -0.073 1.00 98.25 80 THR A O 1
ATOM 590 N N . THR A 1 81 ? 3.498 -0.526 0.023 1.00 98.50 81 THR A N 1
ATOM 591 C CA . THR A 1 81 ? 3.267 -1.273 1.273 1.00 98.50 81 THR A CA 1
ATOM 592 C C . THR A 1 81 ? 2.533 -2.577 1.009 1.00 98.50 81 THR A C 1
ATOM 594 O O . THR A 1 81 ? 1.782 -2.672 0.048 1.00 98.50 81 THR A O 1
ATOM 597 N N . TYR A 1 82 ? 2.752 -3.574 1.864 1.00 98.75 82 TYR A N 1
ATOM 598 C CA . TYR A 1 82 ? 2.038 -4.850 1.883 1.00 98.75 82 TYR A CA 1
ATOM 599 C C . TYR A 1 82 ? 1.520 -5.067 3.299 1.00 98.75 82 TYR A C 1
ATOM 601 O O . TYR A 1 82 ? 2.296 -5.435 4.174 1.00 98.75 82 TYR A O 1
ATOM 609 N N . ASP A 1 83 ? 0.243 -4.810 3.540 1.00 98.62 83 ASP A N 1
ATOM 610 C CA . ASP A 1 83 ? -0.394 -4.932 4.851 1.00 98.62 83 ASP A CA 1
ATOM 611 C C . ASP A 1 83 ? -1.068 -6.289 4.989 1.00 98.62 83 ASP A C 1
ATOM 613 O O . ASP A 1 83 ? -1.919 -6.629 4.170 1.00 98.62 83 ASP A O 1
ATOM 617 N N . VAL A 1 84 ? -0.699 -7.060 6.014 1.00 98.75 84 VAL A N 1
ATOM 618 C CA . VAL A 1 84 ? -1.148 -8.446 6.192 1.00 98.75 84 VAL A CA 1
ATOM 619 C C . VAL A 1 84 ? -2.186 -8.530 7.305 1.00 98.75 84 VAL A C 1
ATOM 621 O O . VAL A 1 84 ? -1.960 -8.083 8.432 1.00 98.75 84 VAL A O 1
ATOM 624 N N . ILE A 1 85 ? -3.334 -9.126 6.985 1.00 98.56 85 ILE A N 1
ATOM 625 C CA . ILE A 1 85 ? -4.473 -9.291 7.885 1.00 98.56 85 ILE A CA 1
ATOM 626 C C . ILE A 1 85 ? -4.790 -10.783 8.022 1.00 98.56 85 ILE A C 1
ATOM 628 O O . ILE A 1 85 ? -5.033 -11.455 7.018 1.00 98.56 85 ILE A O 1
ATOM 632 N N . SER A 1 86 ? -4.820 -11.290 9.257 1.00 98.19 86 SER A N 1
ATOM 633 C CA . SER A 1 86 ? -5.119 -12.696 9.569 1.00 98.19 86 SER A CA 1
ATOM 634 C C . SER A 1 86 ? -6.603 -13.046 9.423 1.00 98.19 86 SER A C 1
ATOM 636 O O . SER A 1 86 ? -7.463 -12.170 9.290 1.00 98.19 86 SER A O 1
ATOM 638 N N . ARG A 1 87 ? -6.933 -14.343 9.509 1.00 97.19 87 ARG A N 1
ATOM 639 C CA . ARG A 1 87 ? -8.323 -14.840 9.549 1.00 97.19 87 ARG A CA 1
ATOM 640 C C . ARG A 1 87 ? -9.113 -14.289 10.732 1.00 97.19 87 ARG A C 1
ATOM 642 O O . ARG A 1 87 ? -10.313 -14.036 10.615 1.00 97.19 87 ARG A O 1
ATOM 649 N N . GLU A 1 88 ? -8.427 -14.045 11.838 1.00 96.94 88 GLU A N 1
ATOM 650 C CA . GLU A 1 88 ? -8.956 -13.552 13.106 1.00 96.94 88 GLU A CA 1
ATOM 651 C C . GLU A 1 88 ? -9.210 -12.037 13.090 1.00 96.94 88 GLU A C 1
ATOM 653 O O . GLU A 1 88 ? -9.633 -11.475 14.101 1.00 96.94 88 GLU A O 1
ATOM 658 N N . ARG A 1 89 ? -9.025 -11.370 11.938 1.00 96.56 89 ARG A N 1
ATOM 659 C CA . ARG A 1 89 ? -9.143 -9.908 11.775 1.00 96.56 89 ARG A CA 1
ATOM 660 C C . ARG A 1 89 ? -8.106 -9.148 12.595 1.00 96.56 89 ARG A C 1
ATOM 662 O O . ARG A 1 89 ? -8.393 -8.092 13.165 1.00 96.56 89 ARG A O 1
ATOM 669 N N . GLU A 1 90 ? -6.896 -9.685 12.638 1.00 97.25 90 GLU A N 1
ATOM 670 C CA . GLU A 1 90 ? -5.750 -9.047 13.268 1.00 97.25 90 GLU A CA 1
ATOM 671 C C . GLU A 1 90 ? -4.827 -8.488 12.181 1.00 97.25 90 GLU A C 1
ATOM 673 O O . GLU A 1 90 ? -4.546 -9.151 11.185 1.00 97.25 90 GLU A O 1
ATOM 678 N N . TYR A 1 91 ? -4.361 -7.256 12.359 1.00 97.94 91 TYR A N 1
ATOM 679 C CA . TYR A 1 91 ? -3.278 -6.693 11.565 1.00 97.94 91 TYR A CA 1
ATOM 680 C C . TYR A 1 91 ? -1.967 -7.289 12.073 1.00 97.94 91 TYR A C 1
ATOM 682 O O . TYR A 1 91 ? -1.525 -6.965 13.179 1.00 97.94 91 TYR A O 1
ATOM 690 N N . LEU A 1 92 ? -1.372 -8.172 11.274 1.00 98.00 92 LEU A N 1
ATOM 691 C CA . LEU A 1 92 ? -0.150 -8.897 11.625 1.00 98.00 92 LEU A CA 1
ATOM 692 C C . LEU A 1 92 ? 1.102 -8.035 11.455 1.00 98.00 92 LEU A C 1
ATOM 694 O O . LEU A 1 92 ? 2.124 -8.287 12.081 1.00 98.00 92 LEU A O 1
ATOM 698 N N . GLY A 1 93 ? 1.019 -7.010 10.611 1.00 97.69 93 GLY A N 1
ATOM 699 C CA . GLY A 1 93 ? 2.157 -6.209 10.198 1.00 97.69 93 GLY A CA 1
ATOM 700 C C . GLY A 1 93 ? 2.219 -6.112 8.687 1.00 97.69 93 GLY A C 1
ATOM 701 O O . GLY A 1 93 ? 1.192 -6.142 8.007 1.00 97.69 93 GLY A O 1
ATOM 702 N N . GLY A 1 94 ? 3.427 -5.962 8.152 1.00 97.50 94 GLY A N 1
ATOM 703 C CA . GLY A 1 94 ? 3.587 -5.878 6.715 1.00 97.50 94 GLY A CA 1
ATOM 704 C C . GLY A 1 94 ? 4.979 -5.504 6.243 1.00 97.50 94 GLY A C 1
ATOM 705 O O . GLY A 1 94 ? 5.901 -5.338 7.037 1.00 97.50 94 GLY A O 1
ATOM 706 N N . ILE A 1 95 ? 5.097 -5.321 4.934 1.00 98.50 95 ILE A N 1
ATOM 707 C CA . ILE A 1 95 ? 6.339 -4.983 4.241 1.00 98.50 95 ILE A CA 1
ATOM 708 C C . ILE A 1 95 ? 6.235 -3.555 3.703 1.00 98.50 95 ILE A C 1
ATOM 710 O O . ILE A 1 95 ? 5.177 -3.140 3.233 1.00 98.50 95 ILE A O 1
ATOM 714 N N . ILE A 1 96 ? 7.333 -2.800 3.760 1.00 98.19 96 ILE A N 1
ATOM 715 C CA . ILE A 1 96 ? 7.454 -1.484 3.124 1.00 98.19 96 ILE A CA 1
ATOM 716 C C . ILE A 1 96 ? 8.614 -1.545 2.134 1.00 98.19 96 ILE A C 1
ATOM 718 O O . ILE A 1 96 ? 9.757 -1.805 2.509 1.00 98.19 96 ILE A O 1
ATOM 722 N N . CYS A 1 97 ? 8.319 -1.276 0.870 1.00 97.81 97 CYS A N 1
ATOM 723 C CA . CYS A 1 97 ? 9.292 -1.145 -0.202 1.00 97.81 97 CYS A CA 1
ATOM 724 C C . CYS A 1 97 ? 9.301 0.296 -0.734 1.00 97.81 97 CYS A C 1
ATOM 726 O O . CYS A 1 97 ? 8.309 1.019 -0.591 1.00 97.81 97 CYS A O 1
ATOM 728 N N . PRO A 1 98 ? 10.384 0.725 -1.404 1.00 97.31 98 PRO A N 1
ATOM 729 C CA . PRO A 1 98 ? 10.359 1.952 -2.190 1.00 97.31 98 PRO A CA 1
ATOM 730 C C . PRO A 1 98 ? 9.163 1.984 -3.159 1.00 97.31 98 PRO A C 1
ATOM 732 O O . PRO A 1 98 ? 8.814 0.969 -3.771 1.00 97.31 98 PRO A O 1
ATOM 735 N N . GLY A 1 99 ? 8.504 3.139 -3.274 1.00 96.94 99 GLY A N 1
ATOM 736 C CA . GLY A 1 99 ? 7.404 3.330 -4.218 1.00 96.94 99 GLY A CA 1
ATOM 737 C C . GLY A 1 99 ? 7.905 3.296 -5.655 1.00 96.94 99 GLY A C 1
ATOM 738 O O . GLY A 1 99 ? 9.007 3.762 -5.943 1.00 96.94 99 GLY A O 1
ATOM 739 N N . VAL A 1 100 ? 7.090 2.773 -6.570 1.00 96.69 100 VAL A N 1
ATOM 740 C CA . VAL A 1 100 ? 7.471 2.625 -7.985 1.00 96.69 100 VAL A CA 1
ATOM 741 C C . VAL A 1 100 ? 7.808 3.982 -8.614 1.00 96.69 100 VAL A C 1
ATOM 743 O O . VAL A 1 100 ? 8.863 4.130 -9.230 1.00 96.69 100 VAL A O 1
ATOM 746 N N . GLU A 1 101 ? 6.961 4.996 -8.403 1.00 94.44 101 GLU A N 1
ATOM 747 C CA . GLU A 1 101 ? 7.213 6.359 -8.896 1.00 94.44 101 GLU A CA 1
ATOM 748 C C . GLU A 1 101 ? 8.411 7.004 -8.198 1.00 94.44 101 GLU A C 1
ATOM 750 O O . GLU A 1 101 ? 9.222 7.658 -8.848 1.00 94.44 101 GLU A O 1
ATOM 755 N N . THR A 1 102 ? 8.567 6.787 -6.890 1.00 94.81 102 THR A N 1
ATOM 756 C CA . THR A 1 102 ? 9.687 7.330 -6.112 1.00 94.81 102 THR A CA 1
ATOM 757 C C . THR A 1 102 ? 11.027 6.760 -6.572 1.00 94.81 102 THR A C 1
ATOM 759 O O . THR A 1 102 ? 11.970 7.519 -6.793 1.00 94.81 102 THR A O 1
ATOM 762 N N . SER A 1 103 ? 11.119 5.446 -6.781 1.00 94.75 103 SER A N 1
ATOM 763 C CA . SER A 1 103 ? 12.322 4.804 -7.317 1.00 94.75 103 SER A CA 1
ATOM 764 C C . SER A 1 103 ? 12.619 5.234 -8.750 1.00 94.75 103 SER A C 1
ATOM 766 O O . SER A 1 103 ? 13.777 5.490 -9.077 1.00 94.75 103 SER A O 1
ATOM 768 N N . ALA A 1 104 ? 11.594 5.353 -9.600 1.00 94.19 104 ALA A N 1
ATOM 769 C CA . ALA A 1 104 ? 11.761 5.853 -10.961 1.00 94.19 104 ALA A CA 1
ATOM 770 C C . ALA A 1 104 ? 12.281 7.300 -10.968 1.00 94.19 104 ALA A C 1
ATOM 772 O O . ALA A 1 104 ? 13.234 7.612 -11.681 1.00 94.19 104 ALA A O 1
ATOM 773 N N . ALA A 1 105 ? 11.706 8.167 -10.131 1.00 92.12 105 ALA A N 1
ATOM 774 C CA . ALA A 1 105 ? 12.120 9.559 -10.004 1.00 92.12 105 ALA A CA 1
ATOM 775 C C . ALA A 1 105 ? 13.579 9.694 -9.537 1.00 92.12 105 ALA A C 1
ATOM 777 O O . ALA A 1 105 ? 14.329 10.470 -10.129 1.00 92.12 105 ALA A O 1
ATOM 778 N N . ASP A 1 106 ? 14.009 8.920 -8.534 1.00 93.25 106 ASP A N 1
ATOM 779 C CA . ASP A 1 106 ? 15.407 8.939 -8.076 1.00 93.25 106 ASP A CA 1
ATOM 780 C C . ASP A 1 106 ? 16.371 8.418 -9.158 1.00 93.25 106 ASP A C 1
ATOM 782 O O . ASP A 1 106 ? 17.435 9.004 -9.374 1.00 93.25 106 ASP A O 1
ATOM 786 N N . LEU A 1 107 ? 15.975 7.387 -9.917 1.00 92.06 107 LEU A N 1
ATOM 787 C CA . LEU A 1 107 ? 16.751 6.896 -11.057 1.00 92.06 107 LEU A CA 1
ATOM 788 C C . LEU A 1 107 ? 16.937 7.981 -12.130 1.00 92.06 107 LEU A C 1
ATOM 790 O O . LEU A 1 107 ? 18.063 8.203 -12.578 1.00 92.06 107 LEU A O 1
ATOM 794 N N . PHE A 1 108 ? 15.864 8.675 -12.522 1.00 90.62 108 PHE A N 1
ATOM 795 C CA . PHE A 1 108 ? 15.937 9.769 -13.501 1.00 90.62 108 PHE A CA 1
ATOM 796 C C . PHE A 1 108 ? 16.774 10.943 -12.988 1.00 90.62 108 PHE A C 1
ATOM 798 O O . PHE A 1 108 ? 17.514 11.554 -13.752 1.00 90.62 108 PHE A O 1
ATOM 805 N N . HIS A 1 109 ? 16.698 11.239 -11.690 1.00 88.94 109 HIS A N 1
ATOM 806 C CA . HIS A 1 109 ? 17.470 12.315 -11.080 1.00 88.94 109 HIS A CA 1
ATOM 807 C C . HIS A 1 109 ? 18.977 12.008 -11.035 1.00 88.94 109 HIS A C 1
ATOM 809 O O . HIS A 1 109 ? 19.800 12.892 -11.269 1.00 88.94 109 HIS A O 1
ATOM 815 N N . ARG A 1 110 ? 19.366 10.762 -10.733 1.00 89.62 110 ARG A N 1
ATOM 816 C CA . ARG A 1 110 ? 20.782 10.378 -10.577 1.00 89.62 110 ARG A CA 1
ATOM 817 C C . ARG A 1 110 ? 21.473 10.014 -11.884 1.00 89.62 110 ARG A C 1
ATOM 819 O O . ARG A 1 110 ? 22.694 10.137 -11.985 1.00 89.62 110 ARG A O 1
ATOM 826 N N . ALA A 1 111 ? 20.730 9.537 -12.877 1.00 84.88 111 ALA A N 1
ATOM 827 C CA . ALA A 1 111 ? 21.307 9.087 -14.131 1.00 84.88 111 ALA A CA 1
ATOM 828 C C . ALA A 1 111 ? 21.330 10.219 -15.167 1.00 84.88 111 ALA A C 1
ATOM 830 O O . ALA A 1 111 ? 20.315 10.569 -15.760 1.00 84.88 111 ALA A O 1
ATOM 831 N N . SER A 1 112 ? 22.525 10.730 -15.468 1.00 72.69 112 SER A N 1
ATOM 832 C CA . SER A 1 112 ? 22.746 11.897 -16.341 1.00 72.69 112 SER A CA 1
ATOM 833 C C . SER A 1 112 ? 22.195 11.794 -17.773 1.00 72.69 112 SER A C 1
ATOM 835 O O . SER A 1 112 ? 22.149 12.798 -18.480 1.00 72.69 112 SER A O 1
ATOM 837 N N . ARG A 1 113 ? 21.807 10.596 -18.230 1.00 76.62 113 ARG A N 1
ATOM 838 C CA . ARG A 1 113 ? 21.315 10.337 -19.595 1.00 76.62 113 ARG A CA 1
ATOM 839 C C . ARG A 1 113 ? 19.892 9.777 -19.657 1.00 76.62 113 ARG A C 1
ATOM 841 O O . ARG A 1 113 ? 19.448 9.422 -20.748 1.00 76.62 113 ARG A O 1
ATOM 848 N N . LEU A 1 114 ? 19.190 9.651 -18.530 1.00 84.25 114 LEU A N 1
ATOM 849 C CA . LEU A 1 114 ? 17.838 9.090 -18.511 1.00 84.25 114 LEU A CA 1
ATOM 850 C C . LEU A 1 114 ? 16.812 10.218 -18.412 1.00 84.25 114 LEU A C 1
ATOM 852 O O . LEU A 1 114 ? 16.676 10.861 -17.378 1.00 84.25 114 LEU A O 1
ATOM 856 N N . ALA A 1 115 ? 16.088 10.454 -19.506 1.00 82.88 115 ALA A N 1
ATOM 857 C CA . ALA A 1 115 ? 14.954 11.367 -19.491 1.00 82.88 115 ALA A CA 1
ATOM 858 C C . ALA A 1 115 ? 13.776 10.734 -18.723 1.00 82.88 115 ALA A C 1
ATOM 860 O O . ALA A 1 115 ? 13.564 9.523 -18.854 1.00 82.88 115 ALA A O 1
ATOM 861 N N . PRO A 1 116 ? 12.987 11.525 -17.973 1.00 88.12 116 PRO A N 1
ATOM 862 C CA . PRO A 1 116 ? 11.747 11.048 -17.375 1.00 88.12 116 PRO A CA 1
ATOM 863 C C . PRO A 1 116 ? 10.808 10.456 -18.428 1.00 88.12 116 PRO A C 1
ATOM 865 O O . PRO A 1 116 ? 10.651 11.008 -19.519 1.00 88.12 116 PRO A O 1
ATOM 868 N N . VAL A 1 117 ? 10.168 9.338 -18.089 1.00 90.56 117 VAL A N 1
ATOM 869 C CA . VAL A 1 117 ? 9.193 8.663 -18.953 1.00 90.56 117 VAL A CA 1
ATOM 870 C C . VAL A 1 117 ? 7.883 8.449 -18.212 1.00 90.56 117 VAL A C 1
ATOM 872 O O . VAL A 1 117 ? 7.874 8.144 -17.022 1.00 90.56 117 VAL A O 1
ATOM 875 N N . GLU A 1 118 ? 6.772 8.562 -18.936 1.00 92.12 118 GLU A N 1
ATOM 876 C CA . GLU A 1 118 ? 5.480 8.096 -18.440 1.00 92.12 118 GLU A CA 1
ATOM 877 C C . GLU A 1 118 ? 5.508 6.570 -18.278 1.00 92.12 118 GLU A C 1
ATOM 879 O O . GLU A 1 118 ? 5.961 5.845 -19.177 1.00 92.12 118 GLU A O 1
ATOM 884 N N . LEU A 1 119 ? 5.043 6.096 -17.120 1.00 93.56 119 LEU A N 1
ATOM 885 C CA . LEU A 1 119 ? 5.075 4.693 -16.721 1.00 93.56 119 LEU A CA 1
ATOM 886 C C . LEU A 1 119 ? 3.892 3.921 -17.315 1.00 93.56 119 LEU A C 1
ATOM 888 O O . LEU A 1 119 ? 2.937 3.564 -16.631 1.00 93.56 119 LEU A O 1
ATOM 892 N N . THR A 1 120 ? 3.991 3.640 -18.610 1.00 94.62 120 THR A N 1
ATOM 893 C CA . THR A 1 120 ? 3.081 2.764 -19.357 1.00 94.62 120 THR A CA 1
ATOM 894 C C . THR A 1 120 ? 3.848 1.573 -19.921 1.00 94.62 120 THR A C 1
ATOM 896 O O . THR A 1 120 ? 5.002 1.700 -20.334 1.00 94.62 120 THR A O 1
ATOM 899 N N . PHE A 1 121 ? 3.243 0.382 -19.911 1.00 94.69 121 PHE A N 1
ATOM 900 C CA . PHE A 1 121 ? 3.944 -0.817 -20.367 1.00 94.69 121 PHE A CA 1
ATOM 901 C C . PHE A 1 121 ? 4.144 -0.779 -21.893 1.00 94.69 121 PHE A C 1
ATOM 903 O O . PHE A 1 121 ? 3.164 -0.628 -22.622 1.00 94.69 121 PHE A O 1
ATOM 910 N N . PRO A 1 122 ? 5.374 -0.965 -22.414 1.00 93.50 122 PRO A N 1
ATOM 911 C CA . PRO A 1 122 ? 5.660 -0.820 -23.845 1.00 93.50 122 PRO A CA 1
ATOM 912 C C . PRO A 1 122 ? 5.202 -2.027 -24.691 1.00 93.50 122 PRO A C 1
ATOM 914 O O . PRO A 1 122 ? 5.540 -2.134 -25.869 1.00 93.50 122 PRO A O 1
ATOM 917 N N . GLY A 1 123 ? 4.483 -2.986 -24.099 1.00 92.88 123 GLY A N 1
ATOM 918 C CA . GLY A 1 123 ? 3.988 -4.199 -24.762 1.00 92.88 123 GLY A CA 1
ATOM 919 C C . GLY A 1 123 ? 5.042 -5.289 -24.982 1.00 92.88 123 GLY A C 1
ATOM 920 O O . GLY A 1 123 ? 4.701 -6.390 -25.410 1.00 92.88 123 GLY A O 1
ATOM 921 N N . LYS A 1 124 ? 6.321 -5.019 -24.692 1.00 94.69 124 LYS A N 1
ATOM 922 C CA . LYS A 1 124 ? 7.422 -5.989 -24.784 1.00 94.69 124 LYS A CA 1
ATOM 923 C C . LYS A 1 124 ? 8.323 -5.911 -23.562 1.00 94.69 124 LYS A C 1
ATOM 925 O O . LYS A 1 124 ? 8.639 -4.828 -23.088 1.00 94.69 124 LYS A O 1
ATOM 930 N N . VAL A 1 125 ? 8.789 -7.076 -23.117 1.00 96.56 125 VAL A N 1
ATOM 931 C CA . VAL A 1 125 ? 9.715 -7.205 -21.981 1.00 96.56 125 VAL A CA 1
ATOM 932 C C . VAL A 1 125 ? 11.106 -6.655 -22.314 1.00 96.56 125 VAL A C 1
ATOM 934 O O . VAL A 1 125 ? 11.718 -5.979 -21.496 1.00 96.56 125 VAL A O 1
ATOM 937 N N . ILE A 1 126 ? 11.606 -6.915 -23.525 1.00 97.88 126 ILE A N 1
ATOM 938 C CA . ILE A 1 126 ? 12.928 -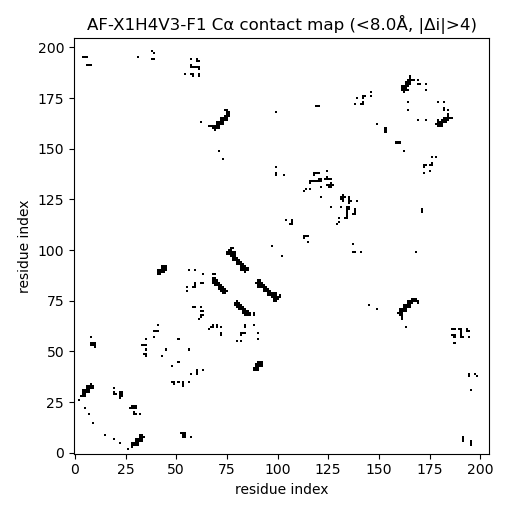6.451 -23.967 1.00 97.88 126 ILE A CA 1
ATOM 939 C C . ILE A 1 126 ? 12.759 -5.159 -24.774 1.00 97.88 126 ILE A C 1
ATOM 941 O O . ILE A 1 126 ? 12.291 -5.188 -25.918 1.00 97.88 126 ILE A O 1
ATOM 945 N N . GLY A 1 127 ? 13.150 -4.032 -24.175 1.00 96.06 127 GLY A N 1
ATOM 946 C CA . GLY A 1 127 ? 13.148 -2.719 -24.818 1.00 96.06 127 GLY A CA 1
ATOM 947 C C . GLY A 1 127 ? 14.184 -2.608 -25.942 1.00 96.06 127 GLY A C 1
ATOM 948 O O . GLY A 1 127 ? 15.276 -3.168 -25.864 1.00 96.06 127 GLY A O 1
ATOM 949 N N . LYS A 1 128 ? 13.840 -1.875 -27.009 1.00 96.50 128 LYS A N 1
ATOM 950 C CA . LYS A 1 128 ? 14.741 -1.591 -28.151 1.00 96.50 128 LYS A CA 1
ATOM 951 C C . LYS A 1 128 ? 15.254 -0.149 -28.182 1.00 96.50 128 LYS A C 1
ATOM 953 O O . LYS A 1 128 ? 15.966 0.241 -29.101 1.00 96.50 128 LYS A O 1
ATOM 958 N N . ASN A 1 129 ? 14.871 0.640 -27.190 1.00 94.31 129 ASN A N 1
ATOM 959 C CA . ASN A 1 129 ? 15.345 1.991 -26.941 1.00 94.31 129 ASN A CA 1
ATOM 960 C C . ASN A 1 129 ? 15.319 2.234 -25.427 1.00 94.31 129 ASN A C 1
ATOM 962 O O . ASN A 1 129 ? 14.674 1.493 -24.684 1.00 94.31 129 ASN A O 1
ATOM 966 N N . THR A 1 130 ? 16.010 3.277 -24.974 1.00 93.69 130 THR A N 1
ATOM 967 C CA . THR A 1 130 ? 16.157 3.580 -23.546 1.00 93.69 130 THR A CA 1
ATOM 968 C C . THR A 1 130 ? 14.818 3.769 -22.835 1.00 93.69 130 THR A C 1
ATOM 970 O O . THR A 1 130 ? 14.654 3.264 -21.729 1.00 93.69 130 THR A O 1
ATOM 973 N N . ALA A 1 131 ? 13.853 4.451 -23.460 1.00 93.94 131 ALA A N 1
ATOM 974 C CA . ALA A 1 131 ? 12.554 4.718 -22.844 1.00 93.94 131 ALA A CA 1
ATOM 975 C C . ALA A 1 131 ? 11.763 3.424 -22.604 1.00 93.94 131 ALA A C 1
ATOM 977 O O . ALA A 1 131 ? 11.240 3.216 -21.512 1.00 93.94 131 ALA A O 1
ATOM 978 N N . ASP A 1 132 ? 11.731 2.523 -23.584 1.00 96.44 132 ASP A N 1
ATOM 979 C CA . ASP A 1 132 ? 11.039 1.241 -23.446 1.00 96.44 132 ASP A CA 1
ATOM 980 C C . ASP A 1 132 ? 11.767 0.304 -22.484 1.00 96.44 132 ASP A C 1
ATOM 982 O O . ASP A 1 132 ? 11.116 -0.382 -21.701 1.00 96.44 132 ASP A O 1
ATOM 986 N N . SER A 1 133 ? 13.105 0.308 -22.478 1.00 96.00 133 SER A N 1
ATOM 987 C CA . SER A 1 133 ? 13.886 -0.451 -21.495 1.00 96.00 133 SER A CA 1
ATOM 988 C C . SER A 1 133 ? 13.613 0.023 -20.065 1.00 96.00 133 SER A C 1
ATOM 990 O O . SER A 1 133 ? 13.475 -0.807 -19.169 1.00 96.00 133 SER A O 1
ATOM 992 N N . LEU A 1 134 ? 13.478 1.338 -19.851 1.00 95.62 134 LEU A N 1
ATOM 993 C CA . LEU A 1 134 ? 13.110 1.908 -18.552 1.00 95.62 134 LEU A CA 1
ATOM 994 C C . LEU A 1 134 ? 11.692 1.514 -18.142 1.00 95.62 134 LEU A C 1
ATOM 996 O O . LEU A 1 134 ? 11.503 0.982 -17.051 1.00 95.62 134 LEU A O 1
ATOM 1000 N N . ARG A 1 135 ? 10.703 1.737 -19.017 1.00 96.31 135 ARG A N 1
ATOM 1001 C CA . ARG A 1 135 ? 9.297 1.405 -18.741 1.00 96.31 135 ARG A CA 1
ATOM 1002 C C . ARG A 1 135 ? 9.117 -0.076 -18.430 1.00 96.31 135 ARG A C 1
ATOM 1004 O O . ARG A 1 135 ? 8.480 -0.411 -17.435 1.00 96.31 135 ARG A O 1
ATOM 1011 N N . ALA A 1 136 ? 9.692 -0.953 -19.257 1.00 97.44 136 ALA A N 1
ATOM 1012 C CA . ALA A 1 136 ? 9.628 -2.392 -19.044 1.00 97.44 136 ALA A CA 1
ATOM 1013 C C . ALA A 1 136 ? 10.298 -2.778 -17.721 1.00 97.44 136 ALA A C 1
ATOM 1015 O O . ALA A 1 136 ? 9.672 -3.455 -16.914 1.00 97.44 136 ALA A O 1
ATOM 1016 N N . GLY A 1 137 ? 11.522 -2.306 -17.464 1.00 97.06 137 GLY A N 1
ATOM 1017 C CA . GLY A 1 137 ? 12.257 -2.629 -16.240 1.00 97.06 137 GLY A CA 1
ATOM 1018 C C . GLY A 1 137 ? 11.517 -2.210 -14.970 1.00 97.06 137 GLY A C 1
ATOM 1019 O O . GLY A 1 137 ? 11.305 -3.037 -14.090 1.00 97.06 137 GLY A O 1
ATOM 1020 N N . ILE A 1 138 ? 11.071 -0.952 -14.898 1.00 97.12 138 ILE A N 1
ATOM 1021 C CA . ILE A 1 138 ? 10.398 -0.392 -13.715 1.00 97.12 138 ILE A CA 1
ATOM 1022 C C . ILE A 1 138 ? 9.076 -1.119 -13.435 1.00 97.12 138 ILE A C 1
ATOM 1024 O O . ILE A 1 138 ? 8.823 -1.538 -12.305 1.00 97.12 138 ILE A O 1
ATOM 1028 N N . LEU A 1 139 ? 8.231 -1.286 -14.458 1.00 97.81 139 LEU A N 1
ATOM 1029 C CA . LEU A 1 139 ? 6.900 -1.868 -14.283 1.00 97.81 139 LEU A CA 1
ATOM 1030 C C . LEU A 1 139 ? 6.954 -3.379 -14.039 1.00 97.81 139 LEU A C 1
ATOM 1032 O O . LEU A 1 139 ? 6.246 -3.878 -13.163 1.00 97.81 139 LEU A O 1
ATOM 1036 N N . LEU A 1 140 ? 7.820 -4.103 -14.759 1.00 98.00 140 LEU A N 1
ATOM 1037 C CA . LEU A 1 140 ? 7.992 -5.536 -14.532 1.00 98.00 140 LEU A CA 1
ATOM 1038 C C . LEU A 1 140 ? 8.565 -5.787 -13.145 1.00 98.00 140 LEU A C 1
ATOM 1040 O O . LEU A 1 140 ? 7.987 -6.593 -12.427 1.00 98.00 140 LEU A O 1
ATOM 1044 N N . GLN A 1 141 ? 9.593 -5.039 -12.725 1.00 97.69 141 GLN A N 1
ATOM 1045 C CA . GLN A 1 141 ? 10.149 -5.147 -11.376 1.00 97.69 141 GLN A CA 1
ATOM 1046 C C . GLN A 1 141 ? 9.061 -5.000 -10.309 1.00 97.69 141 GLN A C 1
ATOM 1048 O O . GLN A 1 141 ? 9.036 -5.791 -9.370 1.00 97.69 141 GLN A O 1
ATOM 1053 N N . ALA A 1 142 ? 8.156 -4.029 -10.452 1.00 98.00 142 ALA A N 1
ATOM 1054 C CA . ALA A 1 142 ? 7.057 -3.824 -9.514 1.00 98.00 142 ALA A CA 1
ATOM 1055 C C . ALA A 1 142 ? 6.071 -5.006 -9.505 1.00 98.00 142 ALA A C 1
ATOM 1057 O O . ALA A 1 142 ? 5.772 -5.536 -8.436 1.00 98.00 142 ALA A O 1
ATOM 1058 N N . SER A 1 143 ? 5.619 -5.464 -10.679 1.00 98.19 143 SER A N 1
ATOM 1059 C CA . SER A 1 143 ? 4.690 -6.603 -10.789 1.00 98.19 143 SER A CA 1
ATOM 1060 C C . SER A 1 143 ? 5.288 -7.913 -10.259 1.00 98.19 143 SER A C 1
ATOM 1062 O O . SER A 1 143 ? 4.667 -8.587 -9.442 1.00 98.19 143 SER A O 1
ATOM 1064 N N . THR A 1 144 ? 6.534 -8.233 -10.619 1.00 98.19 144 THR A N 1
ATOM 1065 C CA . THR A 1 144 ? 7.204 -9.459 -10.169 1.00 98.19 144 THR A CA 1
ATOM 1066 C C . THR A 1 144 ? 7.572 -9.397 -8.690 1.00 98.19 144 THR A C 1
ATOM 1068 O O . THR A 1 144 ? 7.548 -10.417 -8.007 1.00 98.19 144 THR A O 1
ATOM 1071 N N . SER A 1 145 ? 7.906 -8.207 -8.171 1.00 98.06 145 SER A N 1
ATOM 1072 C CA . SER A 1 145 ? 8.132 -8.017 -6.731 1.00 98.06 145 SER A CA 1
ATOM 1073 C C . SER A 1 145 ? 6.850 -8.241 -5.940 1.00 98.06 145 SER A C 1
ATOM 1075 O O . SER A 1 145 ? 6.905 -8.909 -4.913 1.00 98.06 145 SER A O 1
ATOM 1077 N N . LEU A 1 146 ? 5.704 -7.749 -6.432 1.00 98.44 146 LEU A N 1
ATOM 1078 C CA . LEU A 1 146 ? 4.405 -8.026 -5.817 1.00 98.44 146 LEU A CA 1
ATOM 1079 C C . LEU A 1 146 ? 4.156 -9.528 -5.742 1.00 98.44 146 LEU A C 1
ATOM 1081 O O . LEU A 1 146 ? 3.874 -10.036 -4.662 1.00 98.44 146 LEU A O 1
ATOM 1085 N N . GLU A 1 147 ? 4.298 -10.243 -6.859 1.00 98.62 147 GLU A N 1
ATOM 1086 C CA . GLU A 1 147 ? 4.079 -11.693 -6.901 1.00 98.62 147 GLU A CA 1
ATOM 1087 C C . GLU A 1 147 ? 5.005 -12.441 -5.937 1.00 98.62 147 GLU A C 1
ATOM 1089 O O . GLU A 1 147 ? 4.562 -13.319 -5.196 1.00 98.62 147 GLU A O 1
ATOM 1094 N N . GLY A 1 148 ? 6.288 -12.069 -5.922 1.00 98.75 148 GLY A N 1
ATOM 1095 C CA . GLY A 1 148 ? 7.295 -12.669 -5.054 1.00 98.75 148 GLY A CA 1
ATOM 1096 C C . GLY A 1 148 ? 7.025 -12.424 -3.571 1.00 98.75 148 GLY A C 1
ATOM 1097 O O . GLY A 1 148 ? 7.032 -13.372 -2.790 1.00 98.75 148 GLY A O 1
ATOM 1098 N N . ILE A 1 149 ? 6.756 -11.175 -3.181 1.00 98.75 149 ILE A N 1
ATOM 1099 C CA . ILE A 1 149 ? 6.484 -10.808 -1.784 1.00 98.75 149 ILE A CA 1
ATOM 1100 C C . ILE A 1 149 ? 5.195 -11.467 -1.306 1.00 98.75 149 ILE A C 1
ATOM 1102 O O . ILE A 1 149 ? 5.188 -12.080 -0.243 1.00 98.75 149 ILE A O 1
ATOM 1106 N N . VAL A 1 150 ? 4.128 -11.409 -2.103 1.00 98.81 150 VAL A N 1
ATOM 1107 C CA . VAL A 1 150 ? 2.864 -12.075 -1.778 1.00 98.81 150 VAL A CA 1
ATOM 1108 C C . VAL A 1 150 ? 3.081 -13.569 -1.560 1.00 98.81 150 VAL A C 1
ATOM 1110 O O . VAL A 1 150 ? 2.642 -14.101 -0.546 1.00 98.81 150 VAL A O 1
ATOM 1113 N N . LYS A 1 151 ? 3.815 -14.238 -2.454 1.00 98.75 151 LYS A N 1
ATOM 1114 C CA . LYS A 1 151 ? 4.125 -15.663 -2.307 1.00 98.75 151 LYS A CA 1
ATOM 1115 C C . LYS A 1 151 ? 4.877 -15.961 -1.006 1.00 98.75 151 LYS A C 1
ATOM 1117 O O . LYS A 1 151 ? 4.575 -16.961 -0.363 1.00 98.75 151 LYS A O 1
ATOM 1122 N N . LEU A 1 152 ? 5.851 -15.131 -0.631 1.00 98.81 152 LEU A N 1
ATOM 1123 C CA . LEU A 1 152 ? 6.598 -15.293 0.622 1.00 98.81 152 LEU A CA 1
ATOM 1124 C C . LEU A 1 152 ? 5.687 -15.120 1.845 1.00 98.81 152 LEU A C 1
ATOM 1126 O O . LEU A 1 152 ? 5.744 -15.935 2.761 1.00 98.81 152 LEU A O 1
ATOM 1130 N N . VAL A 1 153 ? 4.802 -14.120 1.829 1.00 98.69 153 VAL A N 1
ATOM 1131 C CA . VAL A 1 153 ? 3.816 -13.910 2.900 1.00 98.69 153 VAL A CA 1
ATOM 1132 C C . VAL A 1 153 ? 2.875 -15.109 3.017 1.00 98.69 153 VAL A C 1
ATOM 1134 O O . VAL A 1 153 ? 2.647 -15.608 4.109 1.00 98.69 153 VAL A O 1
ATOM 1137 N N . GLU A 1 154 ? 2.355 -15.625 1.906 1.00 98.56 154 GLU A N 1
ATOM 1138 C CA . GLU A 1 154 ? 1.471 -16.799 1.915 1.00 98.56 154 GLU A CA 1
ATOM 1139 C C . GLU A 1 154 ? 2.163 -18.069 2.419 1.00 98.56 154 GLU A C 1
ATOM 1141 O O . GLU A 1 154 ? 1.537 -18.906 3.068 1.00 98.56 154 GLU A O 1
ATOM 1146 N N . GLN A 1 155 ? 3.462 -18.213 2.149 1.00 98.62 155 GLN A N 1
ATOM 1147 C CA . GLN A 1 155 ? 4.267 -19.294 2.715 1.00 98.62 155 GLN A CA 1
ATOM 1148 C C . GLN A 1 155 ? 4.402 -19.160 4.233 1.00 98.62 155 GLN A C 1
ATOM 1150 O O . GLN A 1 155 ? 4.277 -20.163 4.931 1.00 98.62 155 GLN A O 1
ATOM 1155 N N . GLU A 1 156 ? 4.616 -17.944 4.739 1.00 98.25 156 GLU A N 1
ATOM 1156 C CA . GLU A 1 156 ? 4.686 -17.666 6.177 1.00 98.25 156 GLU A CA 1
ATOM 1157 C C . GLU A 1 156 ? 3.336 -17.889 6.875 1.00 98.25 156 GLU A C 1
ATOM 1159 O O . GLU A 1 156 ? 3.287 -18.462 7.961 1.00 98.25 156 GLU A O 1
ATOM 1164 N N . LEU A 1 157 ? 2.231 -17.526 6.217 1.00 97.75 157 LEU A N 1
ATOM 1165 C CA . LEU A 1 157 ? 0.871 -17.791 6.695 1.00 97.75 157 LEU A CA 1
ATOM 1166 C C . LEU A 1 157 ? 0.463 -19.270 6.579 1.00 97.75 157 LEU A C 1
ATOM 1168 O O . LEU A 1 157 ? -0.513 -19.682 7.201 1.00 97.75 157 LEU A O 1
ATOM 1172 N N . ALA A 1 158 ? 1.184 -20.064 5.781 1.00 97.88 158 ALA A N 1
ATOM 1173 C CA . ALA A 1 158 ? 0.828 -21.429 5.387 1.00 97.88 158 ALA A CA 1
ATOM 1174 C C . ALA A 1 158 ? -0.543 -21.551 4.685 1.00 97.88 158 ALA A C 1
ATOM 1176 O O . ALA A 1 158 ? -1.171 -22.612 4.698 1.00 97.88 158 ALA A O 1
ATOM 1177 N N . GLU A 1 159 ? -1.006 -20.481 4.036 1.00 97.12 159 GLU A N 1
ATOM 1178 C CA . GLU A 1 159 ? -2.279 -20.447 3.321 1.00 97.12 159 GLU A CA 1
ATOM 1179 C C . GLU A 1 159 ? -2.365 -19.310 2.292 1.00 97.12 159 GLU A C 1
ATOM 1181 O O . GLU A 1 159 ? -1.581 -18.363 2.313 1.00 97.12 159 GLU A O 1
ATOM 1186 N N . ARG A 1 160 ? -3.344 -19.399 1.379 1.00 97.75 160 ARG A N 1
ATOM 1187 C CA . ARG A 1 160 ? -3.571 -18.378 0.348 1.00 97.75 160 ARG A CA 1
ATOM 1188 C C . ARG A 1 160 ? -4.315 -17.170 0.924 1.00 97.75 160 ARG A C 1
ATOM 1190 O O . ARG A 1 160 ? -5.325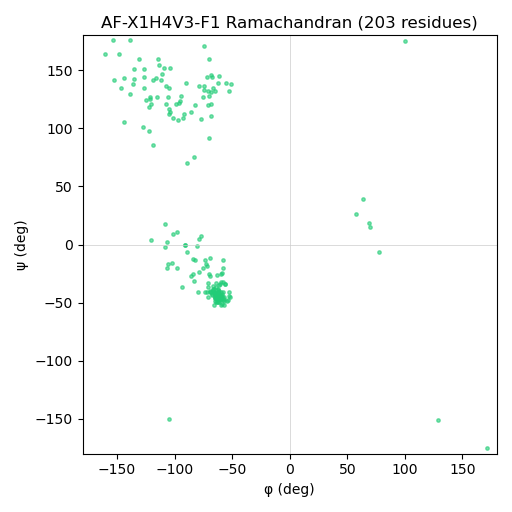 -17.341 1.608 1.00 97.75 160 ARG A O 1
ATOM 1197 N N . ALA A 1 161 ? -3.879 -15.967 0.568 1.00 98.56 161 ALA A N 1
ATOM 1198 C CA . ALA A 1 161 ? -4.499 -14.708 0.967 1.00 98.56 161 ALA A CA 1
ATOM 1199 C C . ALA A 1 161 ? -5.165 -13.986 -0.214 1.00 98.56 161 ALA A C 1
ATOM 1201 O O . ALA A 1 161 ? -4.669 -14.021 -1.347 1.00 98.56 161 ALA A O 1
ATOM 1202 N N . THR A 1 162 ? -6.261 -13.280 0.072 1.00 98.81 162 THR A N 1
ATOM 1203 C CA . THR A 1 162 ? -6.879 -12.338 -0.871 1.00 98.81 162 THR A CA 1
ATOM 1204 C C . THR A 1 162 ? -5.947 -11.143 -1.064 1.00 98.81 162 THR A C 1
ATOM 1206 O O . THR A 1 162 ? -5.646 -10.444 -0.098 1.00 98.81 162 THR A O 1
ATOM 1209 N N . VAL A 1 163 ? -5.512 -10.869 -2.291 1.00 98.88 163 VAL A N 1
ATOM 1210 C CA . VAL A 1 163 ? -4.645 -9.728 -2.608 1.00 98.88 163 VAL A CA 1
ATOM 1211 C C . VAL A 1 163 ? -5.466 -8.582 -3.164 1.00 98.88 163 VAL A C 1
ATOM 1213 O O . VAL A 1 163 ? -6.123 -8.702 -4.198 1.00 98.88 163 VAL A O 1
ATOM 1216 N N . ILE A 1 164 ? -5.392 -7.450 -2.478 1.00 98.88 164 ILE A N 1
ATOM 1217 C CA . ILE A 1 164 ? -6.105 -6.225 -2.824 1.00 98.88 164 ILE A CA 1
ATOM 1218 C C . ILE A 1 164 ? -5.072 -5.168 -3.191 1.00 98.88 164 ILE A C 1
ATOM 1220 O O . ILE A 1 164 ? -4.184 -4.898 -2.395 1.00 98.88 164 ILE A O 1
ATOM 1224 N N . ALA A 1 165 ? -5.188 -4.545 -4.359 1.00 98.69 165 ALA A N 1
ATOM 1225 C CA . ALA A 1 165 ? -4.323 -3.451 -4.779 1.00 98.69 165 ALA A CA 1
ATOM 1226 C C . ALA A 1 165 ? -5.057 -2.102 -4.749 1.00 98.69 165 ALA A C 1
ATOM 1228 O O . ALA A 1 165 ? -6.186 -1.971 -5.231 1.00 98.69 165 ALA A O 1
ATOM 1229 N N . THR A 1 166 ? -4.379 -1.082 -4.231 1.00 98.62 166 THR A N 1
ATOM 1230 C CA . THR A 1 166 ? -4.803 0.327 -4.220 1.00 98.62 166 THR A CA 1
ATOM 1231 C C . THR A 1 166 ? -3.601 1.228 -4.527 1.00 98.62 166 THR A C 1
ATOM 1233 O O . THR A 1 166 ? -2.484 0.748 -4.711 1.00 98.62 166 THR A O 1
ATOM 1236 N N . GLY A 1 167 ? -3.821 2.534 -4.633 1.00 96.62 167 GLY A N 1
ATOM 1237 C CA . GLY A 1 167 ? -2.779 3.509 -4.947 1.00 96.62 167 GLY A CA 1
ATOM 1238 C C . GLY A 1 167 ? -2.778 3.942 -6.413 1.00 96.62 167 GLY A C 1
ATOM 1239 O O . GLY A 1 167 ? -3.566 3.470 -7.241 1.00 96.62 167 GLY A O 1
ATOM 1240 N N . GLY A 1 168 ? -1.912 4.905 -6.732 1.00 95.06 168 GLY A N 1
ATOM 1241 C CA . GLY A 1 168 ? -1.921 5.615 -8.015 1.00 95.06 168 GLY A CA 1
ATOM 1242 C C . GLY A 1 168 ? -1.601 4.711 -9.203 1.00 95.06 168 GLY A C 1
ATOM 1243 O O . GLY A 1 168 ? -2.328 4.717 -10.198 1.00 95.06 168 GLY A O 1
ATOM 1244 N N . LEU A 1 169 ? -0.559 3.886 -9.063 1.00 95.62 169 LEU A N 1
ATOM 1245 C CA . LEU A 1 169 ? -0.084 2.979 -10.112 1.00 95.62 169 LEU A CA 1
ATOM 1246 C C . LEU A 1 169 ? -0.716 1.586 -10.086 1.00 95.62 169 LEU A C 1
ATOM 1248 O O . LEU A 1 169 ? -0.417 0.775 -10.965 1.00 95.62 169 LEU A O 1
ATOM 1252 N N . ALA A 1 170 ? -1.610 1.302 -9.136 1.00 97.38 170 ALA A N 1
ATOM 1253 C CA . ALA A 1 170 ? -2.242 -0.009 -9.034 1.00 97.38 170 ALA A CA 1
ATOM 1254 C C . ALA A 1 170 ? -2.869 -0.491 -10.353 1.00 97.38 170 ALA A C 1
ATOM 1256 O O . ALA A 1 170 ? -2.586 -1.627 -10.726 1.00 97.38 170 ALA A O 1
ATOM 1257 N N . PRO A 1 171 ? -3.623 0.325 -11.125 1.00 97.19 171 PRO A N 1
ATOM 1258 C CA . PRO A 1 171 ? -4.195 -0.136 -12.391 1.00 97.19 171 PRO A CA 1
ATOM 1259 C C . PRO A 1 171 ? -3.140 -0.593 -13.405 1.00 97.19 171 PRO A C 1
ATOM 1261 O O . PRO A 1 171 ? -3.324 -1.615 -14.061 1.00 97.19 171 PRO A O 1
ATOM 1264 N N . THR A 1 172 ? -2.023 0.134 -13.505 1.00 96.81 172 THR A N 1
ATOM 1265 C CA . THR A 1 172 ? -0.930 -0.196 -14.427 1.00 96.81 172 THR A CA 1
ATOM 1266 C C . THR A 1 172 ? -0.239 -1.492 -14.021 1.00 96.81 172 THR A C 1
ATOM 1268 O O . THR A 1 172 ? 0.032 -2.326 -14.878 1.00 96.81 172 THR A O 1
ATOM 1271 N N . ILE A 1 173 ? 0.026 -1.684 -12.725 1.00 97.62 173 ILE A N 1
ATOM 1272 C CA . ILE A 1 173 ? 0.689 -2.898 -12.233 1.00 97.62 173 ILE A CA 1
ATOM 1273 C C . ILE A 1 173 ? -0.239 -4.112 -12.306 1.00 97.62 173 ILE A C 1
ATOM 1275 O O . ILE A 1 173 ? 0.193 -5.173 -12.746 1.00 97.62 173 ILE A O 1
ATOM 1279 N N . CYS A 1 174 ? -1.519 -3.961 -11.956 1.00 97.38 174 CYS A N 1
ATOM 1280 C CA . CYS A 1 174 ? -2.503 -5.046 -12.026 1.00 97.38 174 CYS A CA 1
ATOM 1281 C C . CYS A 1 174 ? -2.724 -5.546 -13.458 1.00 97.38 174 CYS A C 1
ATOM 1283 O O . CYS A 1 174 ? -3.068 -6.702 -13.649 1.00 97.38 174 CYS A O 1
ATOM 1285 N N . ALA A 1 175 ? -2.497 -4.712 -14.476 1.00 97.00 175 ALA A N 1
ATOM 1286 C CA . ALA A 1 175 ? -2.557 -5.152 -15.869 1.00 97.00 175 ALA A CA 1
ATOM 1287 C C . ALA A 1 175 ? -1.407 -6.105 -16.264 1.00 97.00 175 ALA A C 1
ATOM 1289 O O . ALA A 1 175 ? -1.452 -6.690 -17.345 1.00 97.00 175 ALA A O 1
ATOM 1290 N N . LEU A 1 176 ? -0.374 -6.242 -15.424 1.00 97.50 176 LEU A N 1
ATOM 1291 C CA . LEU A 1 176 ? 0.826 -7.049 -15.680 1.00 97.50 176 LEU A CA 1
ATOM 1292 C C . LEU A 1 176 ? 0.900 -8.327 -14.838 1.00 97.50 176 LEU A C 1
ATOM 1294 O O . LEU A 1 176 ? 1.853 -9.086 -14.991 1.00 97.50 176 LEU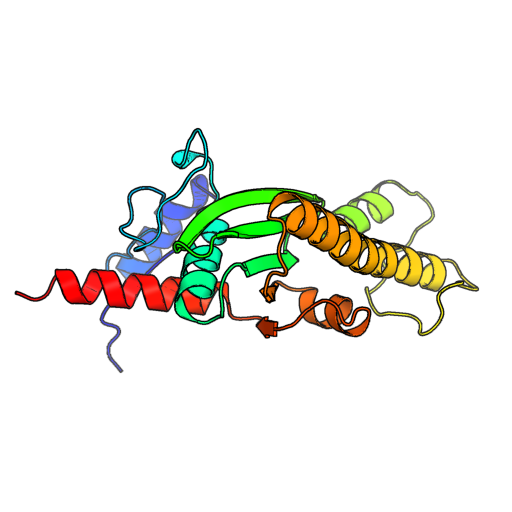 A O 1
ATOM 1298 N N . THR A 1 177 ? -0.068 -8.568 -13.952 1.00 97.62 177 THR A N 1
ATOM 1299 C CA . THR A 1 177 ? -0.083 -9.733 -13.062 1.00 97.62 177 THR A CA 1
ATOM 1300 C C . THR A 1 177 ? -1.502 -10.243 -12.847 1.00 97.62 177 THR A C 1
ATOM 1302 O O . THR A 1 177 ? -2.443 -9.467 -12.711 1.00 97.62 177 THR A O 1
ATOM 1305 N N . GLU A 1 178 ? -1.651 -11.560 -12.750 1.00 97.06 178 GLU A N 1
ATOM 1306 C CA . GLU A 1 178 ? -2.910 -12.205 -12.360 1.00 97.06 178 GLU A CA 1
ATOM 1307 C C . GLU A 1 178 ? -3.002 -12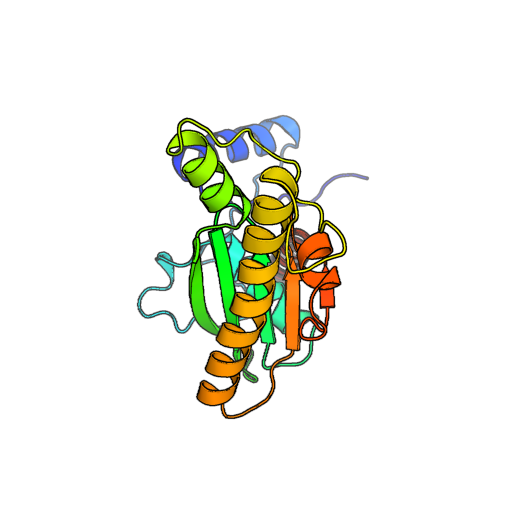.430 -10.844 1.00 97.06 178 GLU A C 1
ATOM 1309 O O . GLU A 1 178 ? -3.993 -12.965 -10.350 1.00 97.06 178 GLU A O 1
ATOM 1314 N N . ARG A 1 179 ? -1.968 -12.049 -10.075 1.00 97.94 179 ARG A N 1
ATOM 1315 C CA . ARG A 1 179 ? -1.940 -12.305 -8.632 1.00 97.94 179 ARG A CA 1
ATOM 1316 C C . ARG A 1 179 ? -2.857 -11.371 -7.850 1.00 97.94 179 ARG A C 1
ATOM 1318 O O . ARG A 1 179 ? -3.201 -11.704 -6.724 1.00 97.94 179 ARG A O 1
ATOM 1325 N N . VAL A 1 180 ? -3.260 -10.227 -8.392 1.00 98.62 180 VAL A N 1
ATOM 1326 C CA . VAL A 1 180 ? -4.171 -9.313 -7.691 1.00 98.62 180 VAL A CA 1
ATOM 1327 C C . VAL A 1 180 ? -5.615 -9.778 -7.868 1.00 98.62 180 VAL A C 1
ATOM 1329 O O . VAL A 1 180 ? -6.127 -9.818 -8.982 1.00 98.62 180 VAL A O 1
ATOM 1332 N N . ASP A 1 181 ? -6.286 -10.076 -6.756 1.00 98.62 181 ASP A N 1
ATOM 1333 C CA . ASP A 1 181 ? -7.673 -10.545 -6.755 1.00 98.62 181 ASP A CA 1
ATOM 1334 C C . ASP A 1 181 ? -8.670 -9.369 -6.832 1.00 98.62 181 ASP A C 1
ATOM 1336 O O . ASP A 1 181 ? -9.758 -9.497 -7.396 1.00 98.62 181 ASP A O 1
ATOM 1340 N N . VAL A 1 182 ? -8.312 -8.205 -6.270 1.00 98.62 182 VAL A N 1
ATOM 1341 C CA . VAL A 1 182 ? -9.165 -7.005 -6.231 1.00 98.62 182 VAL A CA 1
ATOM 1342 C C . VAL A 1 182 ? -8.351 -5.742 -6.505 1.00 98.62 182 VAL A C 1
ATOM 1344 O O . VAL A 1 182 ? -7.368 -5.480 -5.823 1.00 98.62 182 VAL A O 1
ATOM 1347 N N . LEU A 1 183 ? -8.808 -4.902 -7.436 1.00 98.50 183 LEU A N 1
ATOM 1348 C CA . LEU A 1 183 ? -8.298 -3.543 -7.643 1.00 98.50 183 LEU A CA 1
ATOM 1349 C C . LEU A 1 183 ? -9.329 -2.519 -7.155 1.00 98.50 183 LEU A C 1
ATOM 1351 O O . LEU A 1 183 ? -10.447 -2.468 -7.671 1.00 98.50 183 LEU A O 1
ATOM 1355 N N . ASP A 1 184 ? -8.949 -1.667 -6.202 1.00 98.00 184 ASP A N 1
ATOM 1356 C CA . ASP A 1 184 ? -9.835 -0.643 -5.648 1.00 98.00 184 ASP A CA 1
ATOM 1357 C C . ASP A 1 184 ? -9.086 0.648 -5.311 1.00 98.00 184 ASP A C 1
ATOM 1359 O O . ASP A 1 184 ? -8.396 0.755 -4.306 1.00 98.00 184 ASP A O 1
ATOM 1363 N N . ARG A 1 185 ? -9.264 1.681 -6.137 1.00 96.06 185 ARG A N 1
ATOM 1364 C CA . ARG A 1 185 ? -8.564 2.968 -5.973 1.00 96.06 185 ARG A CA 1
ATOM 1365 C C . ARG A 1 185 ? -9.084 3.816 -4.813 1.00 96.06 185 ARG A C 1
ATOM 1367 O O . ARG A 1 185 ? -8.465 4.817 -4.471 1.00 96.06 185 ARG A O 1
ATOM 1374 N N . LEU A 1 186 ? -10.244 3.474 -4.253 1.00 96.31 186 LEU A N 1
ATOM 1375 C CA . LEU A 1 186 ? -10.876 4.224 -3.165 1.00 96.31 186 LEU A CA 1
ATOM 1376 C C . LEU A 1 186 ? -10.796 3.456 -1.841 1.00 96.31 186 LEU A C 1
ATOM 1378 O O . LEU A 1 186 ? -11.552 3.754 -0.914 1.00 96.31 186 LEU A O 1
ATOM 1382 N N . PHE A 1 187 ? -9.903 2.467 -1.746 1.00 97.50 187 PHE A N 1
ATOM 1383 C CA . PHE A 1 187 ? -9.856 1.532 -0.628 1.00 97.50 187 PHE A CA 1
ATOM 1384 C C . PHE A 1 187 ? -9.648 2.228 0.723 1.00 97.50 187 PHE A C 1
ATOM 1386 O O . PHE A 1 187 ? -10.413 2.003 1.663 1.00 97.50 187 PHE A O 1
ATOM 1393 N N . THR A 1 188 ? -8.720 3.184 0.788 1.00 96.69 188 THR A N 1
ATOM 1394 C CA . THR A 1 188 ? -8.471 3.990 1.992 1.00 96.69 188 THR A CA 1
ATOM 1395 C C . THR A 1 188 ? -9.697 4.815 2.393 1.00 96.69 188 THR A C 1
ATOM 1397 O O . THR A 1 188 ? -10.065 4.874 3.565 1.00 96.69 188 THR A O 1
ATOM 1400 N N . LEU A 1 189 ? -10.414 5.399 1.425 1.00 96.81 189 LEU A N 1
ATOM 1401 C CA . LEU A 1 189 ? -11.649 6.146 1.702 1.00 96.81 189 LEU A CA 1
ATOM 1402 C C . LEU A 1 189 ? -12.770 5.232 2.216 1.00 96.81 189 LEU A C 1
ATOM 1404 O O . LEU A 1 189 ? -13.537 5.626 3.096 1.00 96.81 189 LEU A O 1
ATOM 1408 N N . LYS A 1 190 ? -12.858 3.996 1.709 1.00 97.69 190 LYS A N 1
ATOM 1409 C CA . LYS A 1 190 ? -13.792 2.984 2.225 1.00 97.69 190 LYS A CA 1
ATOM 1410 C C . LYS A 1 190 ? -13.453 2.610 3.666 1.00 97.69 190 LYS A C 1
ATOM 1412 O O . LYS A 1 190 ? -14.365 2.552 4.491 1.00 97.69 190 LYS A O 1
ATOM 1417 N N . GLY A 1 191 ? -12.171 2.437 3.986 1.00 97.31 191 GLY A N 1
ATOM 1418 C CA . GLY A 1 191 ? -11.697 2.216 5.354 1.00 97.31 191 GLY A CA 1
ATOM 1419 C C . GLY A 1 191 ? -12.107 3.347 6.297 1.00 97.31 191 GLY A C 1
ATOM 1420 O O . GLY A 1 191 ? -12.732 3.096 7.329 1.00 97.31 191 GLY A O 1
ATOM 1421 N N . LEU A 1 192 ? -11.872 4.601 5.896 1.00 96.62 192 LEU A N 1
ATOM 1422 C CA . LEU A 1 192 ? -12.297 5.778 6.659 1.00 96.62 192 LEU A CA 1
ATOM 1423 C C . LEU A 1 192 ? -13.810 5.780 6.892 1.00 96.62 192 LEU A C 1
ATOM 1425 O O . LEU A 1 192 ? -14.273 5.986 8.013 1.00 96.62 192 LEU A O 1
ATOM 1429 N N . GLN A 1 193 ? -14.599 5.486 5.858 1.00 95.75 193 GLN A N 1
ATOM 1430 C CA . GLN A 1 193 ? -16.052 5.422 5.988 1.00 95.75 193 GLN A CA 1
ATOM 1431 C C . GLN A 1 193 ? -16.502 4.318 6.963 1.00 95.75 193 GLN A C 1
ATOM 1433 O O . GLN A 1 193 ? -17.461 4.511 7.716 1.00 95.75 193 GLN A O 1
ATOM 1438 N N . ILE A 1 194 ? -15.838 3.158 6.959 1.00 95.94 194 ILE A N 1
ATOM 1439 C CA . ILE A 1 194 ? -16.132 2.049 7.877 1.00 95.94 194 ILE A CA 1
ATOM 1440 C C . ILE A 1 194 ? -15.848 2.462 9.325 1.00 95.94 194 ILE A C 1
ATOM 1442 O O . ILE A 1 194 ? -16.700 2.241 10.192 1.00 95.94 194 ILE A O 1
ATOM 1446 N N . ILE A 1 195 ? -14.703 3.104 9.576 1.00 95.31 195 ILE A N 1
ATOM 1447 C CA . ILE A 1 195 ? -14.322 3.603 10.904 1.00 95.31 195 ILE A CA 1
ATOM 1448 C C . ILE A 1 195 ? -15.318 4.668 11.376 1.00 95.31 195 ILE A C 1
ATOM 1450 O O . ILE A 1 195 ? -15.885 4.535 12.461 1.00 95.31 195 ILE A O 1
ATOM 1454 N N . ALA A 1 196 ? -15.620 5.665 10.539 1.00 93.44 196 ALA A N 1
ATOM 1455 C CA . ALA A 1 196 ? -16.581 6.725 10.849 1.00 93.44 196 ALA A CA 1
ATOM 1456 C C . ALA A 1 196 ? -17.951 6.155 11.262 1.00 93.44 196 ALA A C 1
ATOM 1458 O O . ALA A 1 196 ? -18.491 6.491 12.316 1.00 93.44 196 ALA A O 1
ATOM 1459 N N . LYS A 1 197 ? -18.489 5.203 10.484 1.00 92.12 197 LYS A N 1
ATOM 1460 C CA . LYS A 1 197 ? -19.764 4.529 10.792 1.00 92.12 197 LYS A CA 1
ATOM 1461 C C . LYS A 1 197 ? -19.724 3.758 12.113 1.00 92.12 197 LYS A C 1
ATOM 1463 O O . LYS A 1 197 ? -20.746 3.672 12.793 1.00 92.12 197 LYS A O 1
ATOM 1468 N N . LYS A 1 198 ? -18.586 3.159 12.466 1.00 90.44 198 LYS A N 1
ATOM 1469 C CA . LYS A 1 198 ? -18.422 2.417 13.723 1.00 90.44 198 LYS A CA 1
ATOM 1470 C C . LYS A 1 198 ? -18.398 3.363 14.924 1.00 90.44 198 LYS A C 1
ATOM 1472 O O . LYS A 1 198 ? -19.109 3.109 15.893 1.00 90.44 198 LYS A O 1
ATOM 1477 N N . VAL A 1 199 ? -17.652 4.463 14.833 1.00 87.69 199 VAL A N 1
ATOM 1478 C CA . VAL A 1 199 ? -17.582 5.480 15.893 1.00 87.69 199 VAL A CA 1
ATOM 1479 C C . VAL A 1 199 ? -18.944 6.155 16.092 1.00 87.69 199 VAL A C 1
ATOM 1481 O O . VAL A 1 199 ? -19.425 6.237 17.221 1.00 87.69 199 VAL A O 1
ATOM 1484 N N . ALA A 1 200 ? -19.639 6.517 15.009 1.00 85.00 200 ALA A N 1
ATOM 1485 C CA . ALA A 1 200 ? -20.965 7.138 15.075 1.00 85.00 200 ALA A CA 1
ATOM 1486 C C . ALA A 1 200 ? -22.029 6.262 15.766 1.00 85.00 200 ALA A C 1
ATOM 1488 O O . ALA A 1 200 ? -22.915 6.780 16.442 1.00 85.00 200 ALA A O 1
ATOM 1489 N N . LYS A 1 201 ? -21.956 4.930 15.624 1.00 77.38 201 LYS A N 1
ATOM 1490 C CA . LYS A 1 201 ? -22.892 4.001 16.285 1.00 77.38 201 LYS A CA 1
ATOM 1491 C C . LYS A 1 201 ? -22.711 3.922 17.801 1.00 77.38 201 LYS A C 1
ATOM 1493 O O . LYS A 1 201 ? -23.664 3.569 18.478 1.00 77.38 201 LYS A O 1
ATOM 1498 N N . ARG A 1 202 ? -21.518 4.222 18.324 1.00 66.69 202 ARG A N 1
ATOM 1499 C CA . ARG A 1 202 ? -21.241 4.223 19.771 1.00 66.69 202 ARG A CA 1
ATOM 1500 C C . ARG A 1 202 ? -21.623 5.527 20.464 1.00 66.69 202 ARG A C 1
ATOM 1502 O O . ARG A 1 202 ? -21.883 5.509 21.656 1.00 66.69 202 ARG A O 1
ATOM 1509 N N . GLY A 1 203 ? -21.644 6.636 19.727 1.00 57.97 203 GLY A N 1
ATOM 1510 C CA . GLY A 1 203 ? -22.061 7.942 20.243 1.00 57.97 203 GLY A CA 1
ATOM 1511 C C . GLY A 1 203 ? -23.579 8.147 20.298 1.00 57.97 203 GLY A C 1
ATOM 1512 O O . GLY A 1 203 ? -24.021 9.215 20.710 1.00 57.97 203 GLY A O 1
ATOM 1513 N N . LYS A 1 204 ? -24.379 7.163 19.864 1.00 39.69 204 LYS A N 1
ATOM 1514 C CA . LYS A 1 204 ? -25.837 7.178 20.028 1.00 39.69 204 LYS A CA 1
ATOM 1515 C C . LYS A 1 204 ? -26.195 6.414 21.313 1.00 39.69 204 LYS A C 1
ATOM 1517 O O . LYS A 1 204 ? -25.696 5.297 21.451 1.00 39.69 204 LYS A O 1
ATOM 1522 N N . PRO A 1 205 ? -26.978 7.015 22.230 1.00 38.16 205 PRO A N 1
ATOM 1523 C CA . PRO A 1 205 ? -27.433 6.347 23.449 1.00 38.16 205 PRO A CA 1
ATOM 1524 C C . PRO A 1 205 ? -28.258 5.092 23.146 1.00 38.16 205 PRO A C 1
ATOM 1526 O O . PRO A 1 205 ? -28.883 5.037 22.058 1.00 38.16 205 PRO A O 1
#

Foldseek 3Di:
DQDDAAEDFDPD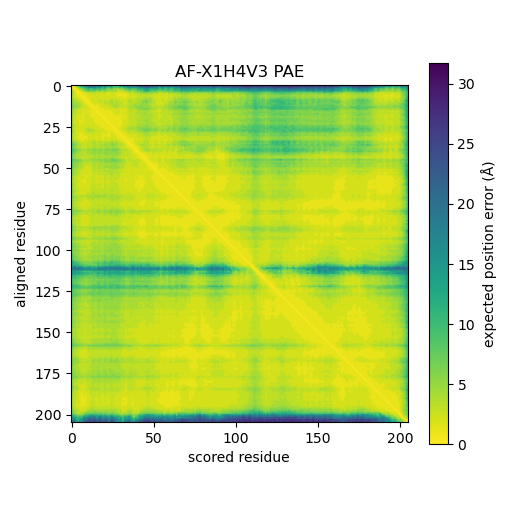VVCVVVVQVVCCVVRVHRHHYAALPQPLVAAEQPPDRRPDRSLLSLLLSLPLPPHQDQAWEFAQAQWTWTFTAHNRSYGNDTDTHGHLVNVLVVCCVPDPPDDDEDQAQPPDLDDPDRRNVSNNVSLVCVLVVVVVRQVVVCVVVVHHHAYEYEYDCRVRNVVVDPNHNYYDHCSSVSSRVSSRVVVVVVPPD

Organism: NCBI:txid412755

Nearest PDB structures (foldseek):
  9b78-assembly1_A  TM=9.563E-01  e=6.301E-19  Mycobacterium tuberculosis
  3djc-assembly2_D  TM=9.387E-01  e=5.919E-19  Legionella pneumophila subsp. pneumophila str. Philadelphia 1
  3djc-assembly2_C  TM=9.444E-01  e=5.632E-18  Legionella pneumophila subsp. pneumophila str. Philadelphia 1
  3bex-assembly2_C  TM=9.367E-01  e=4.441E-17  unclassified
  4o8k-assembly1_B  TM=7.424E-01  e=1.852E-12  Burkholderia thailandensis E264

Radius of gyration: 19.03 Å; Cα contacts (8 Å, |Δi|>4): 325; chains: 1; bounding box: 50×48×52 Å

pLDDT: mean 93.86, std 8.21, range [38.16, 98.88]

Solvent-accessible surface area (backbone atoms only — not comparable to full-atom values): 11571 Å² total; per-residue (Å²): 136,85,86,89,78,45,73,42,72,62,87,48,80,89,51,47,62,60,53,41,51,48,43,24,71,76,69,73,37,76,46,48,68,52,46,75,85,51,81,60,88,55,51,70,62,41,96,56,50,80,75,55,52,30,58,60,53,27,36,49,43,28,46,63,71,76,49,70,62,25,30,34,40,34,35,36,44,75,42,28,37,35,41,34,31,41,73,86,38,28,37,63,42,70,50,81,42,80,4,70,66,50,51,51,50,52,50,36,71,72,36,96,85,47,76,85,72,80,88,52,79,67,88,43,79,77,42,93,48,71,68,38,36,48,26,19,50,58,50,49,52,52,32,53,46,48,52,50,50,51,50,53,51,26,58,75,69,71,47,84,54,46,27,34,32,21,42,81,52,27,70,66,39,49,75,70,42,85,73,58,74,39,82,38,80,55,40,53,60,49,10,50,52,53,41,53,55,53,53,57,62,69,76,51,135

Mean predicted aligned error: 4.17 Å

InterPro domains:
  IPR004619 Type III pantothenate kinase [MF_01274] (3-200)
  IPR004619 Type III pantothenate kinase [PF03309] (4-151)
  IPR004619 Type III pantothenate kinase [PTHR34265] (4-198)
  IPR004619 Type III pantothenate kinase [TIGR00671] (5-196)
  IPR043129 ATPase, nucleotide binding domain [SSF53067] (6-68)
  IPR043129 ATPase, nucleotide binding domain [SSF53067] (70-197)

Sequence (205 aa):
PSMEMAILCSVVPRLTPTVSEAVTHILGIEPLVVNHNTDMGIKVLYDNPSEVGPDRLVNAVAAAKLHPLPAIVVDFGTATTYDVISREREYLGGIICPGVETSAADLFHRASRLAPVELTFPGKVIGKNTADSLRAGILLQASTSLEGIVKLVEQELAERATVIATGGLAPTICALTERVDVLDRLFTLKGLQIIAK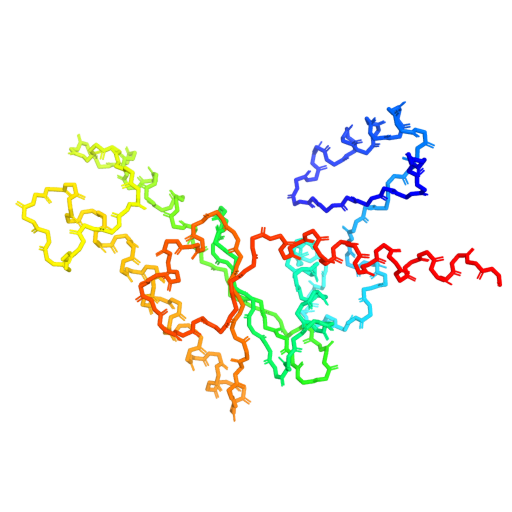KVAKRGKP